Protein AF-0000000068948959 (afdb_homodimer)

Solvent-accessible surface area (backbone atoms only — not comparable to full-atom values): 15405 Å² total; per-residue (Å²): 133,84,81,78,79,79,78,80,79,78,80,78,79,77,79,71,75,78,75,71,69,23,28,88,49,64,37,53,90,70,43,44,42,36,62,70,30,65,55,72,69,36,74,41,65,41,91,43,69,44,66,37,35,57,36,49,38,72,43,16,26,20,23,50,76,45,87,55,89,43,38,22,18,45,28,43,30,41,69,60,77,87,70,70,37,69,35,64,60,70,81,49,97,40,28,41,76,28,47,58,13,39,47,49,49,75,47,71,60,72,68,41,83,43,36,42,32,43,38,37,15,31,39,72,41,24,21,18,22,53,57,45,53,26,72,73,30,43,33,33,27,84,135,83,78,76,81,78,78,80,80,79,79,79,77,77,80,70,75,77,74,70,69,23,28,90,50,63,36,53,89,72,42,44,41,38,63,71,30,66,54,71,69,38,76,40,65,42,90,46,67,44,67,37,34,56,37,49,39,70,44,17,28,20,23,49,74,46,88,54,88,42,38,20,20,44,25,44,28,41,70,60,77,87,70,70,35,69,36,63,60,70,81,51,96,41,28,42,76,28,47,58,13,40,48,50,49,73,46,70,59,72,67,42,82,43,37,42,30,42,38,37,15,31,40,73,39,24,20,19,23,51,59,45,52,24,72,74,30,42,32,33,24,84

Radius of gyration: 25.71 Å; Cα contacts (8 Å, |Δi|>4): 728; chains: 2; bounding box: 46×142×45 Å

Structure (mmCIF, N/CA/C/O backbone):
data_AF-0000000068948959-model_v1
#
loop_
_entity.id
_entity.type
_entity.pdbx_description
1 polymer 'DUF4399 domain-containing protein'
#
loop_
_atom_site.group_PDB
_atom_site.id
_atom_site.type_symbol
_atom_site.label_atom_id
_atom_site.label_alt_id
_atom_site.label_comp_id
_atom_site.label_asym_id
_atom_site.label_entity_id
_atom_site.label_seq_id
_atom_site.pdbx_PDB_ins_code
_atom_site.Cartn_x
_atom_site.Cartn_y
_atom_site.Cartn_z
_atom_site.occupancy
_atom_site.B_iso_or_equiv
_atom_site.auth_seq_id
_atom_site.auth_comp_id
_atom_site.auth_asym_id
_atom_site.auth_atom_id
_atom_site.pdbx_PDB_model_num
ATOM 1 N N . MET A 1 1 ? 8.898 -73.938 22.844 1 42.28 1 MET A N 1
ATOM 2 C CA . MET A 1 1 ? 8.18 -73.062 21.969 1 42.28 1 MET A CA 1
ATOM 3 C C . MET A 1 1 ? 8.539 -71.625 22.266 1 42.28 1 MET A C 1
ATOM 5 O O . MET A 1 1 ? 8.227 -71.062 23.344 1 42.28 1 MET A O 1
ATOM 9 N N . SER A 1 2 ? 9.766 -71.125 21.812 1 51 2 SER A N 1
ATOM 10 C CA . SER A 1 2 ? 10.359 -69.812 21.938 1 51 2 SER A CA 1
ATOM 11 C C . SER A 1 2 ? 9.469 -68.688 21.344 1 51 2 SER A C 1
ATOM 13 O O . SER A 1 2 ? 9.055 -68.812 20.188 1 51 2 SER A O 1
ATOM 15 N N . ARG A 1 3 ? 8.602 -68 22.109 1 57.94 3 ARG A N 1
ATOM 16 C CA . ARG A 1 3 ? 7.805 -66.812 21.75 1 57.94 3 ARG A CA 1
ATOM 17 C C . ARG A 1 3 ? 8.68 -65.75 21.109 1 57.94 3 ARG A C 1
ATOM 19 O O . ARG A 1 3 ? 9.617 -65.25 21.734 1 57.94 3 ARG A O 1
ATOM 26 N N . LEU A 1 4 ? 9.008 -65.812 19.844 1 50.25 4 LEU A N 1
ATOM 27 C CA . LEU A 1 4 ? 9.68 -64.75 19.125 1 50.25 4 LEU A CA 1
ATOM 28 C C . LEU A 1 4 ? 8.891 -63.406 19.234 1 50.25 4 LEU A C 1
ATOM 30 O O . LEU A 1 4 ? 7.703 -63.375 18.906 1 50.25 4 LEU A O 1
ATOM 34 N N . LEU A 1 5 ? 9.133 -62.531 20.188 1 55.44 5 LEU A N 1
ATOM 35 C CA . LEU A 1 5 ? 8.578 -61.188 20.312 1 55.44 5 LEU A CA 1
ATOM 36 C C . LEU A 1 5 ? 8.867 -60.375 19.078 1 55.44 5 LEU A C 1
ATOM 38 O O . LEU A 1 5 ? 10.031 -60.188 18.703 1 55.44 5 LEU A O 1
ATOM 42 N N . ALA A 1 6 ? 8.07 -60.344 18.016 1 56.91 6 ALA A N 1
ATOM 43 C CA . ALA A 1 6 ? 8.141 -59.469 16.844 1 56.91 6 ALA A CA 1
ATOM 44 C C . ALA A 1 6 ? 8.172 -58 17.234 1 56.91 6 ALA A C 1
ATOM 46 O O . ALA A 1 6 ? 7.277 -57.531 17.938 1 56.91 6 ALA A O 1
ATOM 47 N N . ALA A 1 7 ? 9.312 -57.344 17.328 1 53.5 7 ALA A N 1
ATOM 48 C CA . ALA A 1 7 ? 9.469 -55.906 17.547 1 53.5 7 ALA A CA 1
ATOM 49 C C . ALA A 1 7 ? 8.859 -55.094 16.391 1 53.5 7 ALA A C 1
ATOM 51 O O . ALA A 1 7 ? 9.211 -55.312 15.234 1 53.5 7 ALA A O 1
ATOM 52 N N . ALA A 1 8 ? 7.656 -54.594 16.484 1 55.25 8 ALA A N 1
ATOM 53 C CA . ALA A 1 8 ? 7.066 -53.656 15.516 1 55.25 8 ALA A CA 1
ATOM 54 C C . ALA A 1 8 ? 7.898 -52.406 15.391 1 55.25 8 ALA A C 1
ATOM 56 O O . ALA A 1 8 ? 8.102 -51.688 16.375 1 55.25 8 ALA A O 1
ATOM 57 N N . VAL A 1 9 ? 8.828 -52.25 14.438 1 54.62 9 VAL A N 1
ATOM 58 C CA . VAL A 1 9 ? 9.547 -51.031 14.156 1 54.62 9 VAL A CA 1
ATOM 59 C C . VAL A 1 9 ? 8.57 -49.969 13.641 1 54.62 9 VAL A C 1
ATOM 61 O O . VAL A 1 9 ? 7.879 -50.188 12.641 1 54.62 9 VAL A O 1
ATOM 64 N N . PHE A 1 10 ? 8.047 -49.125 14.461 1 55.53 10 PHE A N 1
ATOM 65 C CA . PHE A 1 10 ? 7.297 -47.938 14.031 1 55.53 10 PHE A CA 1
ATOM 66 C C . PHE A 1 10 ? 8.172 -47 13.203 1 55.53 10 PHE A C 1
ATOM 68 O O . PHE A 1 10 ? 9.148 -46.469 13.711 1 55.53 10 PHE A O 1
ATOM 75 N N . ALA A 1 11 ? 8.195 -47.094 11.859 1 58.09 11 ALA A N 1
ATOM 76 C CA . ALA A 1 11 ? 8.852 -46.125 11 1 58.09 11 ALA A CA 1
ATOM 77 C C . ALA A 1 11 ? 8.18 -44.75 11.094 1 58.09 11 ALA A C 1
ATOM 79 O O . ALA A 1 11 ? 6.996 -44.625 10.766 1 58.09 11 ALA A O 1
ATOM 80 N N . ALA A 1 12 ? 8.602 -43.781 11.859 1 56.19 12 ALA A N 1
ATOM 81 C CA . ALA A 1 12 ? 8.164 -42.375 11.867 1 56.19 12 ALA A CA 1
ATOM 82 C C . ALA A 1 12 ? 8.43 -41.719 10.523 1 56.19 12 ALA A C 1
ATOM 84 O O . ALA A 1 12 ? 9.586 -41.562 10.117 1 56.19 12 ALA A O 1
ATOM 85 N N . SER A 1 13 ? 7.484 -41.688 9.633 1 56.03 13 SER A N 1
ATOM 86 C CA . SER A 1 13 ? 7.605 -40.906 8.414 1 56.03 13 SER A CA 1
ATOM 87 C C . SER A 1 13 ? 7.766 -39.406 8.727 1 56.03 13 SER A C 1
ATOM 89 O O . SER A 1 13 ? 6.898 -38.812 9.367 1 56.03 13 SER A O 1
ATOM 91 N N . LEU A 1 14 ? 8.945 -38.875 8.742 1 52.19 14 LEU A N 1
ATOM 92 C CA . LEU A 1 14 ? 9.188 -37.438 8.812 1 52.19 14 LEU A CA 1
ATOM 93 C C . LEU A 1 14 ? 8.633 -36.719 7.578 1 52.19 14 LEU A C 1
ATOM 95 O O . LEU A 1 14 ? 9.148 -36.906 6.473 1 52.19 14 LEU A O 1
ATOM 99 N N . LEU A 1 15 ? 7.352 -36.375 7.547 1 49.56 15 LEU A N 1
ATOM 100 C CA . LEU A 1 15 ? 6.852 -35.469 6.512 1 49.56 15 LEU A CA 1
ATOM 101 C C . LEU A 1 15 ? 7.699 -34.219 6.441 1 49.56 15 LEU A C 1
ATOM 103 O O . LEU A 1 15 ? 7.684 -33.406 7.367 1 49.56 15 LEU A O 1
ATOM 107 N N . LEU A 1 16 ? 8.781 -34.219 5.738 1 49.78 16 LEU A N 1
ATOM 108 C CA . LEU A 1 16 ? 9.516 -32.969 5.453 1 49.78 16 LEU A CA 1
ATOM 109 C C . LEU A 1 16 ? 8.625 -31.984 4.711 1 49.78 16 LEU A C 1
ATOM 111 O O . LEU A 1 16 ? 8.188 -32.25 3.594 1 49.78 16 LEU A O 1
ATOM 115 N N . SER A 1 17 ? 7.898 -31.234 5.434 1 53 17 SER A N 1
ATOM 116 C CA . SER A 1 17 ? 7.219 -30.141 4.754 1 53 17 SER A CA 1
ATOM 117 C C . SER A 1 17 ? 8.164 -29.391 3.82 1 53 17 SER A C 1
ATOM 119 O O . SER A 1 17 ? 9.203 -28.875 4.258 1 53 17 SER A O 1
ATOM 121 N N . ALA A 1 18 ? 8.188 -29.75 2.52 1 56.22 18 ALA A N 1
ATOM 122 C CA . ALA A 1 18 ? 9.008 -29.078 1.521 1 56.22 18 ALA A CA 1
ATOM 123 C C . ALA A 1 18 ? 8.852 -27.562 1.62 1 56.22 18 ALA A C 1
ATOM 125 O O . ALA A 1 18 ? 7.754 -27.031 1.431 1 56.22 18 ALA A O 1
ATOM 126 N N . VAL A 1 19 ? 9.719 -26.859 2.41 1 63.81 19 VAL A N 1
ATOM 127 C CA . VAL A 1 19 ? 9.797 -25.406 2.412 1 63.81 19 VAL A CA 1
ATOM 128 C C . VAL A 1 19 ? 9.977 -24.891 0.985 1 63.81 19 VAL A C 1
ATOM 130 O O . VAL A 1 19 ? 10.891 -25.328 0.275 1 63.81 19 VAL A O 1
ATOM 133 N N . VAL A 1 20 ? 8.953 -24.422 0.296 1 71.94 20 VAL A N 1
ATOM 134 C CA . VAL A 1 20 ? 9.055 -23.812 -1.023 1 71.94 20 VAL A CA 1
ATOM 135 C C . VAL A 1 20 ? 10.117 -22.719 -0.999 1 71.94 20 VAL A C 1
ATOM 137 O O . VAL A 1 20 ? 10.078 -21.828 -0.149 1 71.94 20 VAL A O 1
ATOM 140 N N . GLN A 1 21 ? 11.25 -22.906 -1.781 1 85.62 21 GLN A N 1
ATOM 141 C CA . GLN A 1 21 ? 12.344 -21.938 -1.854 1 85.62 21 GLN A CA 1
ATOM 142 C C . GLN A 1 21 ? 12.133 -20.953 -2.996 1 85.62 21 GLN A C 1
ATOM 144 O O . GLN A 1 21 ? 11.781 -21.344 -4.109 1 85.62 21 GLN A O 1
ATOM 149 N N . GLY A 1 22 ? 12.203 -19.656 -2.697 1 91 22 GLY A N 1
ATOM 150 C CA . GLY A 1 22 ? 12.148 -18.609 -3.707 1 91 22 GLY A CA 1
ATOM 151 C C . GLY A 1 22 ? 13.5 -18.312 -4.312 1 91 22 GLY A C 1
ATOM 152 O O . GLY A 1 22 ? 14.391 -19.156 -4.328 1 91 22 GLY A O 1
ATOM 153 N N . GLY A 1 23 ? 13.547 -17.203 -4.984 1 93.38 23 GLY A N 1
ATOM 154 C CA . GLY A 1 23 ? 14.812 -16.719 -5.523 1 93.38 23 GLY A CA 1
ATOM 155 C C . GLY A 1 23 ? 15.836 -16.422 -4.449 1 93.38 23 GLY A C 1
ATOM 156 O O . GLY A 1 23 ? 15.773 -16.969 -3.348 1 93.38 23 GLY A O 1
ATOM 157 N N . SER A 1 24 ? 16.812 -15.664 -4.832 1 95.19 24 SER A N 1
ATOM 158 C CA . SER A 1 24 ? 17.953 -15.469 -3.947 1 95.19 24 SER A CA 1
ATOM 159 C C . SER A 1 24 ? 17.703 -14.328 -2.965 1 95.19 24 SER A C 1
ATOM 161 O O . SER A 1 24 ? 18.422 -14.188 -1.972 1 95.19 24 SER A O 1
ATOM 163 N N . THR A 1 25 ? 16.766 -13.391 -3.258 1 97.69 25 THR A N 1
ATOM 164 C CA . THR A 1 25 ? 16.531 -12.234 -2.402 1 97.69 25 THR A CA 1
ATOM 165 C C . THR A 1 25 ? 15.742 -12.625 -1.156 1 97.69 25 THR A C 1
ATOM 167 O O . THR A 1 25 ? 14.633 -13.148 -1.256 1 97.69 25 THR A O 1
ATOM 170 N N . PRO A 1 26 ? 16.25 -12.375 -0.023 1 97.94 26 PRO A N 1
ATOM 171 C CA . PRO A 1 26 ? 15.547 -12.773 1.197 1 97.94 26 PRO A CA 1
ATOM 172 C C . PRO A 1 26 ? 14.328 -11.906 1.483 1 97.94 26 PRO A C 1
ATOM 174 O O . PRO A 1 26 ? 14.336 -10.703 1.203 1 97.94 26 PRO A O 1
ATOM 177 N N . ALA A 1 27 ? 13.281 -12.477 2.049 1 98.12 27 ALA A N 1
ATOM 178 C CA . ALA A 1 27 ? 12.117 -11.805 2.629 1 98.12 27 ALA A CA 1
ATOM 179 C C . ALA A 1 27 ? 11.961 -12.156 4.105 1 98.12 27 ALA A C 1
ATOM 181 O O . ALA A 1 27 ? 12.367 -13.234 4.535 1 98.12 27 ALA A O 1
ATOM 182 N N . PRO A 1 28 ? 11.375 -11.148 4.871 1 98.25 28 PRO A N 1
ATOM 183 C CA . PRO A 1 28 ? 11.07 -11.531 6.254 1 98.25 28 PRO A CA 1
ATOM 184 C C . PRO A 1 28 ? 10.164 -12.75 6.34 1 98.25 28 PRO A C 1
ATOM 186 O O . PRO A 1 28 ? 9.18 -12.852 5.602 1 98.25 28 PRO A O 1
ATOM 189 N N . PRO A 1 29 ? 10.461 -13.68 7.23 1 97.12 29 PRO A N 1
ATOM 190 C CA . PRO A 1 29 ? 9.648 -14.906 7.309 1 97.12 29 PRO A CA 1
ATOM 191 C C . PRO A 1 29 ? 8.211 -14.633 7.738 1 97.12 29 PRO A C 1
ATOM 193 O O . PRO A 1 29 ? 7.332 -15.469 7.523 1 97.12 29 PRO A O 1
ATOM 196 N N . ASN A 1 30 ? 7.965 -13.453 8.305 1 98.25 30 ASN A N 1
ATOM 197 C CA . ASN A 1 30 ? 6.625 -13.141 8.789 1 98.25 30 ASN A CA 1
ATOM 198 C C . ASN A 1 30 ? 5.91 -12.156 7.867 1 98.25 30 ASN A C 1
ATOM 200 O O . ASN A 1 30 ? 4.887 -11.578 8.242 1 98.25 30 ASN A O 1
ATOM 204 N N . ALA A 1 31 ? 6.488 -11.914 6.754 1 98.75 31 ALA A N 1
ATOM 205 C CA . ALA A 1 31 ? 5.781 -11.102 5.77 1 98.75 31 ALA A CA 1
ATOM 206 C C . ALA A 1 31 ? 4.43 -11.719 5.414 1 98.75 31 ALA A C 1
ATOM 208 O O . ALA A 1 31 ? 4.316 -12.938 5.277 1 98.75 31 ALA A O 1
ATOM 209 N N . TYR A 1 32 ? 3.443 -10.898 5.332 1 98.75 32 TYR A N 1
ATOM 210 C CA . TYR A 1 32 ? 2.09 -11.336 5.02 1 98.75 32 TYR A CA 1
ATOM 211 C C . TYR A 1 32 ? 1.482 -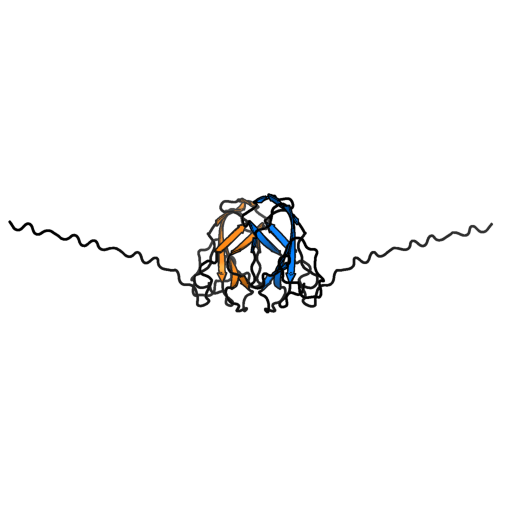10.492 3.908 1 98.75 32 TYR A C 1
ATOM 213 O O . TYR A 1 32 ? 1.291 -9.281 4.07 1 98.75 32 TYR A O 1
ATOM 221 N N . LEU A 1 33 ? 1.157 -11.109 2.754 1 98.88 33 LEU A N 1
ATOM 222 C CA . LEU A 1 33 ? 0.575 -10.484 1.568 1 98.88 33 LEU A CA 1
ATOM 223 C C . LEU A 1 33 ? -0.876 -10.914 1.387 1 98.88 33 LEU A C 1
ATOM 225 O O . LEU A 1 33 ? -1.203 -12.094 1.546 1 98.88 33 LEU A O 1
ATOM 229 N N . TYR A 1 34 ? -1.742 -9.93 1.076 1 98.81 34 TYR A N 1
ATOM 230 C CA . TYR A 1 34 ? -3.15 -10.281 0.913 1 98.81 34 TYR A CA 1
ATOM 231 C C . TYR A 1 34 ? -3.846 -9.305 -0.034 1 98.81 34 TYR A C 1
ATOM 233 O O . TYR A 1 34 ? -3.311 -8.242 -0.337 1 98.81 34 TYR A O 1
ATOM 241 N N . ILE A 1 35 ? -4.922 -9.703 -0.581 1 98.75 35 ILE A N 1
ATOM 242 C CA . ILE A 1 35 ? -5.812 -8.82 -1.326 1 98.75 35 ILE A CA 1
ATOM 243 C C . ILE A 1 35 ? -6.828 -8.188 -0.375 1 98.75 35 ILE A C 1
ATOM 245 O O . ILE A 1 35 ? -7.633 -8.891 0.243 1 98.75 35 ILE A O 1
ATOM 249 N N . GLY A 1 36 ? -6.723 -6.926 -0.267 1 97.06 36 GLY A N 1
ATOM 250 C CA . GLY A 1 36 ? -7.629 -6.223 0.624 1 97.06 36 GLY A CA 1
ATOM 251 C C . GLY A 1 36 ? -9.047 -6.129 0.083 1 97.06 36 GLY A C 1
ATOM 252 O O . GLY A 1 36 ? -10.008 -6.094 0.853 1 97.06 36 GLY A O 1
ATOM 253 N N . TRP A 1 37 ? -9.023 -5.91 -1.263 1 97.31 37 TRP A N 1
ATOM 254 C CA . TRP A 1 37 ? -10.281 -5.879 -2.014 1 97.31 37 TRP A CA 1
ATOM 255 C C . TRP A 1 37 ? -10.055 -6.297 -3.463 1 97.31 37 TRP A C 1
ATOM 257 O O . TRP A 1 37 ? -9.055 -5.91 -4.078 1 97.31 37 TRP A O 1
ATOM 267 N N . PRO A 1 38 ? -11.047 -7.031 -4.039 1 98.44 38 PRO A N 1
ATOM 268 C CA . PRO A 1 38 ? -12.289 -7.625 -3.553 1 98.44 38 PRO A CA 1
ATOM 269 C C . PRO A 1 38 ? -12.055 -8.789 -2.592 1 98.44 38 PRO A C 1
ATOM 271 O O . PRO A 1 38 ? -10.93 -9.266 -2.461 1 98.44 38 PRO A O 1
ATOM 274 N N . ASN A 1 39 ? -13.102 -9.18 -1.943 1 98.5 39 ASN A N 1
ATOM 275 C CA . ASN A 1 39 ? -13.07 -10.352 -1.07 1 98.5 39 ASN A CA 1
ATOM 276 C C . ASN A 1 39 ? -13.289 -11.641 -1.854 1 98.5 39 ASN A C 1
ATOM 278 O O . ASN A 1 39 ? -13.836 -11.617 -2.957 1 98.5 39 ASN A O 1
ATOM 282 N N . ASP A 1 40 ? -12.805 -12.812 -1.303 1 98.81 40 ASP A N 1
ATOM 283 C CA . ASP A 1 40 ? -13.062 -14.117 -1.894 1 98.81 40 ASP A CA 1
ATOM 284 C C . ASP A 1 40 ? -14.562 -14.352 -2.076 1 98.81 40 ASP A C 1
ATOM 286 O O . ASP A 1 40 ? -15.352 -14.133 -1.15 1 98.81 40 ASP A O 1
ATOM 290 N N . GLY A 1 41 ? -14.984 -14.711 -3.236 1 98.81 41 GLY A N 1
ATOM 291 C CA . GLY A 1 41 ? -16.375 -15.008 -3.539 1 98.81 41 GLY A CA 1
ATOM 292 C C . GLY A 1 41 ? -17.156 -13.789 -3.996 1 98.81 41 GLY A C 1
ATOM 293 O O . GLY A 1 41 ? -18.328 -13.898 -4.359 1 98.81 41 GLY A O 1
ATOM 294 N N . GLN A 1 42 ? -16.578 -12.625 -4.004 1 98.75 42 GLN A N 1
ATOM 295 C CA . GLN A 1 42 ? -17.297 -11.383 -4.305 1 98.75 42 GLN A CA 1
ATOM 296 C C . GLN A 1 42 ? -17.688 -11.312 -5.777 1 98.75 42 GLN A C 1
ATOM 298 O O . GLN A 1 42 ? -16.922 -11.734 -6.648 1 98.75 42 GLN A O 1
ATOM 303 N N . THR A 1 43 ? -18.812 -10.781 -6.066 1 98.81 43 THR A N 1
ATOM 304 C CA . THR A 1 43 ? -19.234 -10.477 -7.426 1 98.81 43 THR A CA 1
ATOM 305 C C . THR A 1 43 ? -18.875 -9.031 -7.793 1 98.81 43 THR A C 1
ATOM 307 O O . THR A 1 43 ? -19.188 -8.109 -7.039 1 98.81 43 THR A O 1
ATOM 310 N N . MET A 1 44 ? -18.234 -8.898 -8.836 1 98.69 44 MET A N 1
ATOM 311 C CA . MET A 1 44 ? -17.844 -7.59 -9.359 1 98.69 44 MET A CA 1
ATOM 312 C C . MET A 1 44 ? -18.641 -7.234 -10.609 1 98.69 44 MET A C 1
ATOM 314 O O . MET A 1 44 ? -19.109 -8.125 -11.32 1 98.69 44 MET A O 1
ATOM 318 N N . PRO A 1 45 ? -18.781 -5.957 -10.891 1 97.62 45 PRO A N 1
ATOM 319 C CA . PRO A 1 45 ? -19.547 -5.57 -12.07 1 97.62 45 PRO A CA 1
ATOM 320 C C . PRO A 1 45 ? -18.812 -5.844 -13.375 1 97.62 45 PRO A C 1
ATOM 322 O O . PRO A 1 45 ? -17.594 -5.668 -13.445 1 97.62 45 PRO A O 1
ATOM 325 N N . ALA A 1 46 ? -19.594 -6.207 -14.375 1 98 46 ALA A N 1
ATOM 326 C CA . ALA A 1 46 ? -19.047 -6.363 -15.719 1 98 46 ALA A CA 1
ATOM 327 C C . ALA A 1 46 ? -19.047 -5.039 -16.469 1 98 46 ALA A C 1
ATOM 329 O O . ALA A 1 46 ? -19.891 -4.172 -16.203 1 98 46 ALA A O 1
ATOM 330 N N . GLY A 1 47 ? -18.094 -4.945 -17.375 1 97.19 47 GLY A N 1
ATOM 331 C CA . GLY A 1 47 ? -18.109 -3.82 -18.297 1 97.19 47 GLY A CA 1
ATOM 332 C C . GLY A 1 47 ? -17.531 -2.553 -17.703 1 97.19 47 GLY A C 1
ATOM 333 O O . GLY A 1 47 ? -17.578 -1.488 -18.312 1 97.19 47 GLY A O 1
ATOM 334 N N . LYS A 1 48 ? -17.031 -2.646 -16.5 1 97.12 48 LYS A N 1
ATOM 335 C CA . LYS A 1 48 ? -16.375 -1.502 -15.883 1 97.12 48 LYS A CA 1
ATOM 336 C C . LYS A 1 48 ? -15.164 -1.944 -15.062 1 97.12 48 LYS A C 1
ATOM 338 O O . LYS A 1 48 ? -15.156 -3.037 -14.5 1 97.12 48 LYS A O 1
ATOM 343 N N . PRO A 1 49 ? -14.195 -1.075 -14.969 1 98.31 49 PRO A N 1
ATOM 344 C CA . PRO A 1 49 ? -13.062 -1.417 -14.102 1 98.31 49 PRO A CA 1
ATOM 345 C C . PRO A 1 49 ? -13.438 -1.422 -12.625 1 98.31 49 PRO A C 1
ATOM 347 O O . PRO A 1 49 ? -14.328 -0.676 -12.203 1 98.31 49 PRO A O 1
ATOM 350 N N . PHE A 1 50 ? -12.773 -2.281 -11.883 1 98.44 50 PHE A N 1
ATOM 351 C CA . PHE A 1 50 ? -12.906 -2.285 -10.43 1 98.44 50 PHE A CA 1
ATOM 352 C C . PHE A 1 50 ? -11.539 -2.301 -9.758 1 98.44 50 PHE A C 1
ATOM 354 O O . PHE A 1 50 ? -10.547 -2.717 -10.359 1 98.44 50 PHE A O 1
ATOM 361 N N . LYS A 1 51 ? -11.539 -1.895 -8.586 1 98 51 LYS A N 1
ATOM 362 C CA . LYS A 1 51 ? -10.305 -1.729 -7.832 1 98 51 LYS A CA 1
ATOM 363 C C . LYS A 1 51 ? -9.836 -3.059 -7.246 1 98 51 LYS A C 1
ATOM 365 O O . LYS A 1 51 ? -10.648 -3.871 -6.805 1 98 51 LYS A O 1
ATOM 370 N N . VAL A 1 52 ? -8.547 -3.24 -7.25 1 98.62 52 VAL A N 1
ATOM 371 C CA . VAL A 1 52 ? -7.875 -4.27 -6.469 1 98.62 52 VAL A CA 1
ATOM 372 C C . VAL A 1 52 ? -6.855 -3.625 -5.531 1 98.62 52 VAL A C 1
ATOM 374 O O . VAL A 1 52 ? -5.914 -2.975 -5.98 1 98.62 52 VAL A O 1
ATOM 377 N N . TRP A 1 53 ? -7.059 -3.818 -4.246 1 97.44 53 TRP A N 1
ATOM 378 C CA . TRP A 1 53 ? -6.156 -3.279 -3.234 1 97.44 53 TRP A CA 1
ATOM 379 C C . TRP A 1 53 ? -5.164 -4.34 -2.77 1 97.44 53 TRP A C 1
ATOM 381 O O . TRP A 1 53 ? -5.547 -5.484 -2.504 1 97.44 53 TRP A O 1
ATOM 391 N N . PHE A 1 54 ? -3.91 -3.926 -2.688 1 98.56 54 PHE A N 1
ATOM 392 C CA . PHE A 1 54 ? -2.826 -4.809 -2.273 1 98.56 54 PHE A CA 1
ATOM 393 C C . PHE A 1 54 ? -2.463 -4.57 -0.812 1 98.56 54 PHE A C 1
ATOM 395 O O . PHE A 1 54 ? -2.109 -3.451 -0.428 1 98.56 54 PHE A O 1
ATOM 402 N N . GLY A 1 55 ? -2.541 -5.629 0.02 1 97.81 55 GLY A N 1
ATOM 403 C CA . GLY A 1 55 ? -2.148 -5.539 1.417 1 97.81 55 GLY A CA 1
ATOM 404 C C . GLY A 1 55 ? -0.822 -6.219 1.706 1 97.81 55 GLY A C 1
ATOM 405 O O . GLY A 1 55 ? -0.54 -7.293 1.175 1 97.81 55 GLY A O 1
ATOM 406 N N . LEU A 1 56 ? -0.004 -5.59 2.482 1 98.81 56 LEU A N 1
ATOM 407 C CA . LEU A 1 56 ? 1.317 -6.109 2.816 1 98.81 56 LEU A CA 1
ATOM 408 C C . LEU A 1 56 ? 1.687 -5.773 4.258 1 98.81 56 LEU A C 1
ATOM 410 O O . LEU A 1 56 ? 1.627 -4.609 4.66 1 98.81 56 LEU A O 1
ATOM 414 N N . ARG A 1 57 ? 2.014 -6.836 5.035 1 98.44 57 ARG A N 1
ATOM 415 C CA . ARG A 1 57 ? 2.418 -6.688 6.43 1 98.44 57 ARG A CA 1
ATOM 416 C C . ARG A 1 57 ? 3.824 -7.23 6.652 1 98.44 57 ARG A C 1
ATOM 418 O O . ARG A 1 57 ? 4.195 -8.258 6.082 1 98.44 57 ARG A O 1
ATOM 425 N N . ASN A 1 58 ? 4.645 -6.492 7.473 1 98.5 58 ASN A N 1
ATOM 426 C CA . ASN A 1 58 ? 5.969 -6.91 7.922 1 98.5 58 ASN A CA 1
ATOM 427 C C . ASN A 1 58 ? 6.957 -6.969 6.762 1 98.5 58 ASN A C 1
ATOM 429 O O . ASN A 1 58 ? 7.852 -7.816 6.746 1 98.5 58 ASN A O 1
ATOM 433 N N . MET A 1 59 ? 6.852 -6.215 5.812 1 98.81 59 MET A N 1
ATOM 434 C CA . MET A 1 59 ? 7.699 -6.02 4.637 1 98.81 59 MET A CA 1
ATOM 435 C C . MET A 1 59 ? 7.363 -4.707 3.936 1 98.81 59 MET A C 1
ATOM 437 O O . MET A 1 59 ? 6.301 -4.129 4.168 1 98.81 59 MET A O 1
ATOM 441 N N . GLY A 1 60 ? 8.203 -4.188 3.172 1 98.88 60 GLY A N 1
ATOM 442 C CA . GLY A 1 60 ? 7.977 -2.918 2.502 1 98.88 60 GLY A CA 1
ATOM 443 C C . GLY A 1 60 ? 7.926 -3.039 0.991 1 98.88 60 GLY A C 1
ATOM 444 O O . GLY A 1 60 ? 8.344 -4.055 0.431 1 98.88 60 GLY A O 1
ATOM 445 N N . VAL A 1 61 ? 7.402 -2.004 0.37 1 98.94 61 VAL A N 1
ATOM 446 C CA . VAL A 1 61 ? 7.305 -1.918 -1.084 1 98.94 61 VAL A CA 1
ATOM 447 C C . VAL A 1 61 ? 8.477 -1.108 -1.632 1 98.94 61 VAL A C 1
ATOM 449 O O . VAL A 1 61 ? 8.844 -0.072 -1.07 1 98.94 61 VAL A O 1
ATOM 452 N N . ALA A 1 62 ? 9.102 -1.492 -2.654 1 98.94 62 ALA A N 1
ATOM 453 C CA . ALA A 1 62 ? 10.109 -0.769 -3.43 1 98.94 62 ALA A CA 1
ATOM 454 C C . ALA A 1 62 ? 9.93 -1.012 -4.926 1 98.94 62 ALA A C 1
ATOM 456 O O . ALA A 1 62 ? 9.562 -2.113 -5.344 1 98.94 62 ALA A O 1
ATOM 457 N N . PRO A 1 63 ? 10.211 -0.002 -5.742 1 98.88 63 PRO A N 1
ATOM 458 C CA . PRO A 1 63 ? 10.086 -0.196 -7.188 1 98.88 63 PRO A CA 1
ATOM 459 C C . PRO A 1 63 ? 11.047 -1.254 -7.727 1 98.88 63 PRO A C 1
ATOM 461 O O . PRO A 1 63 ? 12 -1.637 -7.043 1 98.88 63 PRO A O 1
ATOM 464 N N . LYS A 1 64 ? 10.727 -1.696 -8.906 1 98.81 64 LYS A N 1
ATOM 465 C CA . LYS A 1 64 ? 11.68 -2.525 -9.641 1 98.81 64 LYS A CA 1
ATOM 466 C C . LYS A 1 64 ? 13.031 -1.831 -9.758 1 98.81 64 LYS A C 1
ATOM 468 O O . LYS A 1 64 ? 13.117 -0.604 -9.672 1 98.81 64 LYS A O 1
ATOM 473 N N . ASP A 1 65 ? 14.109 -2.584 -9.789 1 98.44 65 ASP A N 1
ATOM 474 C CA . ASP A 1 65 ? 15.492 -2.135 -9.953 1 98.44 65 ASP A CA 1
ATOM 475 C C . ASP A 1 65 ? 16.016 -1.501 -8.664 1 98.44 65 ASP A C 1
ATOM 477 O O . ASP A 1 65 ? 17.156 -1.033 -8.625 1 98.44 65 ASP A O 1
ATOM 481 N N . VAL A 1 66 ? 15.219 -1.387 -7.637 1 98.5 66 VAL A N 1
ATOM 482 C CA . VAL A 1 66 ? 15.633 -0.873 -6.336 1 98.5 66 VAL A CA 1
ATOM 483 C C . VAL A 1 66 ? 15.945 -2.035 -5.398 1 98.5 66 VAL A C 1
ATOM 485 O O . VAL A 1 66 ? 15.086 -2.881 -5.137 1 98.5 66 VAL A O 1
ATOM 488 N N . LYS A 1 67 ? 17.125 -2.09 -4.949 1 97.69 67 LYS A N 1
ATOM 489 C CA . LYS A 1 67 ? 17.531 -3.027 -3.906 1 97.69 67 LYS A CA 1
ATOM 490 C C . LYS A 1 67 ? 17.453 -2.379 -2.527 1 97.69 67 LYS A C 1
ATOM 492 O O . LYS A 1 67 ? 18.188 -1.425 -2.246 1 97.69 67 LYS A O 1
ATOM 497 N N . TYR A 1 68 ? 16.578 -2.828 -1.744 1 98.38 68 TYR A N 1
ATOM 498 C CA . TYR A 1 68 ? 16.375 -2.348 -0.384 1 98.38 68 TYR A CA 1
ATOM 499 C C . TYR A 1 68 ? 15.953 -3.486 0.539 1 98.38 68 TYR A C 1
ATOM 501 O O . TYR A 1 68 ? 15.094 -4.297 0.185 1 98.38 68 TYR A O 1
ATOM 509 N N . PRO A 1 69 ? 16.609 -3.611 1.675 1 98.06 69 PRO A N 1
ATOM 510 C CA . PRO A 1 69 ? 16.312 -4.762 2.537 1 98.06 69 PRO A CA 1
ATOM 511 C C . PRO A 1 69 ? 14.828 -4.898 2.861 1 98.06 69 PRO A C 1
ATOM 513 O O . PRO A 1 69 ? 14.156 -3.898 3.111 1 98.06 69 PRO A O 1
ATOM 516 N N . ASN A 1 70 ? 14.336 -6.141 2.768 1 98.69 70 ASN A N 1
ATOM 517 C CA . ASN A 1 70 ? 12.992 -6.512 3.207 1 98.69 70 ASN A CA 1
ATOM 518 C C . ASN A 1 70 ? 11.922 -5.789 2.398 1 98.69 70 ASN A C 1
ATOM 520 O O . ASN A 1 70 ? 10.906 -5.359 2.951 1 98.69 70 ASN A O 1
ATOM 524 N N . THR A 1 71 ? 12.188 -5.602 1.151 1 98.88 71 THR A N 1
ATOM 525 C CA . THR A 1 71 ? 11.203 -4.98 0.276 1 98.88 71 THR A CA 1
ATOM 526 C C . THR A 1 71 ? 11.047 -5.77 -1.021 1 98.88 71 THR A C 1
ATOM 528 O O . THR A 1 71 ? 11.852 -6.66 -1.307 1 98.88 71 THR A O 1
ATOM 531 N N . GLY A 1 72 ? 10.07 -5.477 -1.761 1 98.81 72 GLY A N 1
ATOM 532 C CA . GLY A 1 72 ? 9.758 -5.902 -3.115 1 98.81 72 GLY A CA 1
ATOM 533 C C . GLY A 1 72 ? 8.594 -5.141 -3.729 1 98.81 72 GLY A C 1
ATOM 534 O O . GLY A 1 72 ? 8.203 -4.09 -3.223 1 98.81 72 GLY A O 1
ATOM 535 N N . HIS A 1 73 ? 8.094 -5.562 -4.84 1 98.94 73 HIS A N 1
ATOM 536 C CA . HIS A 1 73 ? 6.918 -4.957 -5.461 1 98.94 73 HIS A CA 1
ATOM 537 C C . HIS A 1 73 ? 5.898 -6.02 -5.859 1 98.94 73 HIS A C 1
ATOM 539 O O . HIS A 1 73 ? 6.23 -7.207 -5.938 1 98.94 73 HIS A O 1
ATOM 545 N N . HIS A 1 74 ? 4.719 -5.551 -6.109 1 98.94 74 HIS A N 1
ATOM 546 C CA . HIS A 1 74 ? 3.572 -6.438 -6.27 1 98.94 74 HIS A CA 1
ATOM 547 C C . HIS A 1 74 ? 3.467 -6.941 -7.707 1 98.94 74 HIS A C 1
ATOM 549 O O . HIS A 1 74 ? 3.82 -6.23 -8.648 1 98.94 74 HIS A O 1
ATOM 555 N N . HIS A 1 75 ? 2.98 -8.117 -7.875 1 98.94 75 HIS A N 1
ATOM 556 C CA . HIS A 1 75 ? 2.443 -8.711 -9.094 1 98.94 75 HIS A CA 1
ATOM 557 C C . HIS A 1 75 ? 1.054 -9.297 -8.852 1 98.94 75 HIS A C 1
ATOM 559 O O . HIS A 1 75 ? 0.813 -9.938 -7.832 1 98.94 75 HIS A O 1
ATOM 565 N N . LEU A 1 76 ? 0.188 -9.023 -9.758 1 98.94 76 LEU A N 1
ATOM 566 C CA . LEU A 1 76 ? -1.145 -9.609 -9.703 1 98.94 76 LEU A CA 1
ATOM 567 C C . LEU A 1 76 ? -1.293 -10.711 -10.75 1 98.94 76 LEU A C 1
ATOM 569 O O . LEU A 1 76 ? -1.079 -10.477 -11.945 1 98.94 76 LEU A O 1
ATOM 573 N N . LEU A 1 77 ? -1.588 -11.898 -10.281 1 98.94 77 LEU A N 1
ATOM 574 C CA . LEU A 1 77 ? -1.857 -13.055 -11.125 1 98.94 77 LEU A CA 1
ATOM 575 C C . LEU A 1 77 ? -3.355 -13.219 -11.367 1 98.94 77 LEU A C 1
ATOM 577 O O . LEU A 1 77 ? -4.137 -13.273 -10.414 1 98.94 77 LEU A O 1
ATOM 581 N N . VAL A 1 78 ? -3.756 -13.234 -12.547 1 98.94 78 VAL A N 1
ATOM 582 C CA . VAL A 1 78 ? -5.156 -13.344 -12.945 1 98.94 78 VAL A CA 1
ATOM 583 C C . VAL A 1 78 ? -5.375 -14.641 -13.711 1 98.94 78 VAL A C 1
ATOM 585 O O . VAL A 1 78 ? -4.863 -14.812 -14.82 1 98.94 78 VAL A O 1
ATOM 588 N N . ASP A 1 79 ? -6.098 -15.586 -13.133 1 98.94 79 ASP A N 1
ATOM 589 C CA . ASP A 1 79 ? -6.535 -16.812 -13.781 1 98.94 79 ASP A CA 1
ATOM 590 C C . ASP A 1 79 ? -5.336 -17.688 -14.172 1 98.94 79 ASP A C 1
ATOM 592 O O . ASP A 1 79 ? -5.32 -18.281 -15.242 1 98.94 79 ASP A O 1
ATOM 596 N N . VAL A 1 80 ? -4.305 -17.734 -13.391 1 98.88 80 VAL A N 1
ATOM 597 C CA . VAL A 1 80 ? -3.113 -18.547 -13.625 1 98.88 80 VAL A CA 1
ATOM 598 C C . VAL A 1 80 ? -2.561 -19.047 -12.297 1 98.88 80 VAL A C 1
ATOM 600 O O . VAL A 1 80 ? -2.797 -18.438 -11.25 1 98.88 80 VAL A O 1
ATOM 603 N N . ASP A 1 81 ? -1.885 -20.125 -12.32 1 98.38 81 ASP A N 1
ATOM 604 C CA . ASP A 1 81 ? -1.218 -20.672 -11.141 1 98.38 81 ASP A CA 1
ATOM 605 C C . ASP A 1 81 ? 0.055 -19.891 -10.82 1 98.38 81 ASP A C 1
ATOM 607 O O . ASP A 1 81 ? 0.536 -19.109 -11.656 1 98.38 81 ASP A O 1
ATOM 611 N N . LEU A 1 82 ? 0.562 -20.125 -9.609 1 98.56 82 LEU A N 1
ATOM 612 C CA . LEU A 1 82 ? 1.852 -19.547 -9.242 1 98.56 82 LEU A CA 1
ATOM 613 C C . LEU A 1 82 ? 2.938 -19.984 -10.219 1 98.56 82 LEU A C 1
ATOM 615 O O . LEU A 1 82 ? 2.984 -21.141 -10.625 1 98.56 82 LEU A O 1
ATOM 619 N N . PRO A 1 83 ? 3.789 -19.062 -10.641 1 98.12 83 PRO A N 1
ATOM 620 C CA . PRO A 1 83 ? 4.918 -19.391 -11.516 1 98.12 83 PRO A CA 1
ATOM 621 C C . PRO A 1 83 ? 6.078 -20.031 -10.758 1 98.12 83 PRO A C 1
ATOM 623 O O . PRO A 1 83 ? 6.031 -20.156 -9.531 1 98.12 83 PRO A O 1
ATOM 626 N N . PRO A 1 84 ? 7.098 -20.516 -11.555 1 97.38 84 PRO A N 1
ATOM 627 C CA . PRO A 1 84 ? 8.32 -20.922 -10.859 1 97.38 84 PRO A CA 1
ATOM 628 C C . PRO A 1 84 ? 8.883 -19.828 -9.961 1 97.38 84 PRO A C 1
ATOM 630 O O . PRO A 1 84 ? 8.961 -18.672 -10.367 1 97.38 84 PRO A O 1
ATOM 633 N N . MET A 1 85 ? 9.32 -20.141 -8.758 1 97.69 85 MET A N 1
ATOM 634 C CA . MET A 1 85 ? 9.641 -19.172 -7.719 1 97.69 85 MET A CA 1
ATOM 635 C C . MET A 1 85 ? 11.086 -18.703 -7.84 1 97.69 85 MET A C 1
ATOM 637 O O . MET A 1 85 ? 11.508 -17.781 -7.133 1 97.69 85 MET A O 1
ATOM 641 N N . ASP A 1 86 ? 11.867 -19.312 -8.719 1 96.31 86 ASP A N 1
ATOM 642 C CA . ASP A 1 86 ? 13.289 -18.984 -8.836 1 96.31 86 ASP A CA 1
ATOM 643 C C . ASP A 1 86 ? 13.586 -18.297 -10.164 1 96.31 86 ASP A C 1
ATOM 645 O O . ASP A 1 86 ? 14.742 -18.203 -10.578 1 96.31 86 ASP A O 1
ATOM 649 N N . LYS A 1 87 ? 12.5 -17.922 -10.828 1 98.06 87 LYS A N 1
ATOM 650 C CA . LYS A 1 87 ? 12.633 -17.25 -12.117 1 98.06 87 LYS A CA 1
ATOM 651 C C . LYS A 1 87 ? 11.859 -15.938 -12.148 1 98.06 87 LYS A C 1
ATOM 653 O O . LYS A 1 87 ? 11 -15.703 -11.289 1 98.06 87 LYS A O 1
ATOM 658 N N . GLU A 1 88 ? 12.203 -15.172 -13.133 1 98.69 88 GLU A N 1
ATOM 659 C CA . GLU A 1 88 ? 11.438 -13.953 -13.367 1 98.69 88 GLU A CA 1
ATOM 660 C C . GLU A 1 88 ? 9.969 -14.258 -13.602 1 98.69 88 GLU A C 1
ATOM 662 O O . GLU A 1 88 ? 9.633 -15.18 -14.344 1 98.69 88 GLU A O 1
ATOM 667 N N . ILE A 1 89 ? 9.07 -13.555 -12.938 1 98.81 89 ILE A N 1
ATOM 668 C CA . ILE A 1 89 ? 7.633 -13.68 -13.156 1 98.81 89 ILE A CA 1
ATOM 669 C C . ILE A 1 89 ? 7.277 -13.227 -14.57 1 98.81 89 ILE A C 1
ATOM 671 O O . ILE A 1 89 ? 7.711 -12.164 -15.008 1 98.81 89 ILE A O 1
ATOM 675 N N . PRO A 1 90 ? 6.52 -14.055 -15.273 1 98.75 90 PRO A N 1
ATOM 676 C CA . PRO A 1 90 ? 6.125 -13.625 -16.609 1 98.75 90 PRO A CA 1
ATOM 677 C C . PRO A 1 90 ? 5.43 -12.266 -16.625 1 98.75 90 PRO A C 1
ATOM 679 O O . PRO A 1 90 ? 4.914 -11.828 -15.586 1 98.75 90 PRO A O 1
ATOM 682 N N . ASN A 1 91 ? 5.438 -11.516 -17.688 1 98.56 91 ASN A N 1
ATOM 683 C CA . ASN A 1 91 ? 4.773 -10.234 -17.859 1 98.56 91 ASN A CA 1
ATOM 684 C C . ASN A 1 91 ? 3.812 -10.266 -19.047 1 98.56 91 ASN A C 1
ATOM 686 O O . ASN A 1 91 ? 4.23 -10.086 -20.203 1 98.56 91 ASN A O 1
ATOM 690 N N . ASP A 1 92 ? 2.559 -10.578 -18.797 1 98.38 92 ASP A N 1
ATOM 691 C CA . ASP A 1 92 ? 1.505 -10.719 -19.797 1 98.38 92 ASP A CA 1
ATOM 692 C C . ASP A 1 92 ? 0.134 -10.422 -19.203 1 98.38 92 ASP A C 1
ATOM 694 O O . ASP A 1 92 ? 0.039 -9.875 -18.094 1 98.38 92 ASP A O 1
ATOM 698 N N . ARG A 1 93 ? -0.903 -10.703 -19.859 1 97.56 93 ARG A N 1
ATOM 699 C CA . ARG A 1 93 ? -2.25 -10.32 -19.453 1 97.56 93 ARG A CA 1
ATOM 700 C C . ARG A 1 93 ? -2.645 -11.016 -18.156 1 97.56 93 ARG A C 1
ATOM 702 O O . ARG A 1 93 ? -3.525 -10.547 -17.422 1 97.56 93 ARG A O 1
ATOM 709 N N . ASN A 1 94 ? -2.057 -12.156 -17.812 1 98.69 94 ASN A N 1
ATOM 710 C CA . ASN A 1 94 ? -2.377 -12.914 -16.609 1 98.69 94 ASN A CA 1
ATOM 711 C C . ASN A 1 94 ? -1.413 -12.594 -15.477 1 98.69 94 ASN A C 1
ATOM 713 O O . ASN A 1 94 ? -1.605 -13.047 -14.352 1 98.69 94 ASN A O 1
ATOM 717 N N . HIS A 1 95 ? -0.287 -11.875 -15.828 1 98.88 95 HIS A N 1
ATOM 718 C CA . HIS A 1 95 ? 0.745 -11.484 -14.875 1 98.88 95 HIS A CA 1
ATOM 719 C C . HIS A 1 95 ? 1.005 -9.984 -14.938 1 98.88 95 HIS A C 1
ATOM 721 O O . HIS A 1 95 ? 1.852 -9.523 -15.711 1 98.88 95 HIS A O 1
ATOM 727 N N . LEU A 1 96 ? 0.332 -9.297 -14.117 1 98.88 96 LEU A N 1
ATOM 728 C CA . LEU A 1 96 ? 0.443 -7.84 -14.117 1 98.88 96 LEU A CA 1
ATOM 729 C C . LEU A 1 96 ? 1.517 -7.375 -13.141 1 98.88 96 LEU A C 1
ATOM 731 O O . LEU A 1 96 ? 1.454 -7.684 -11.953 1 98.88 96 LEU A O 1
ATOM 735 N N . HIS A 1 97 ? 2.469 -6.652 -13.656 1 98.94 97 HIS A N 1
ATOM 736 C CA . HIS A 1 97 ? 3.58 -6.148 -12.859 1 98.94 97 HIS A CA 1
ATOM 737 C C . HIS A 1 97 ? 3.279 -4.754 -12.312 1 98.94 97 HIS A C 1
ATOM 739 O O . HIS A 1 97 ? 2.838 -3.875 -13.055 1 98.94 97 HIS A O 1
ATOM 745 N N . PHE A 1 98 ? 3.604 -4.52 -11.125 1 98.88 98 PHE A N 1
ATOM 746 C CA . PHE A 1 98 ? 3.5 -3.199 -10.508 1 98.88 98 PHE A CA 1
ATOM 747 C C . PHE A 1 98 ? 4.852 -2.74 -9.977 1 98.88 98 PHE A C 1
ATOM 749 O O . PHE A 1 98 ? 5.008 -2.502 -8.781 1 98.88 98 PHE A O 1
ATOM 756 N N . GLY A 1 99 ? 5.734 -2.535 -10.891 1 98.81 99 GLY A N 1
ATOM 757 C CA . GLY A 1 99 ? 7.145 -2.291 -10.641 1 98.81 99 GLY A CA 1
ATOM 758 C C . GLY A 1 99 ? 7.43 -0.874 -10.18 1 98.81 99 GLY A C 1
ATOM 759 O O . GLY A 1 99 ? 8.562 -0.551 -9.812 1 98.81 99 GLY A O 1
ATOM 760 N N . ALA A 1 100 ? 6.43 -0.002 -10.156 1 98.69 100 ALA A N 1
ATOM 761 C CA . ALA A 1 100 ? 6.625 1.385 -9.742 1 98.69 100 ALA A CA 1
ATOM 762 C C . ALA A 1 100 ? 6.242 1.577 -8.273 1 98.69 100 ALA A C 1
ATOM 764 O O . ALA A 1 100 ? 6.129 2.709 -7.801 1 98.69 100 ALA A O 1
ATOM 765 N N . GLY A 1 101 ? 6.051 0.465 -7.602 1 98.88 101 GLY A N 1
ATOM 766 C CA . GLY A 1 101 ? 5.688 0.521 -6.195 1 98.88 101 GLY A CA 1
ATOM 767 C C . GLY A 1 101 ? 4.211 0.791 -5.973 1 98.88 101 GLY A C 1
ATOM 768 O O . GLY A 1 101 ? 3.824 1.357 -4.949 1 98.88 101 GLY A O 1
ATOM 769 N N . GLU A 1 102 ? 3.371 0.478 -6.934 1 98.88 102 GLU A N 1
ATOM 770 C CA . GLU A 1 102 ? 1.929 0.672 -6.812 1 98.88 102 GLU A CA 1
ATOM 771 C C . GLU A 1 102 ? 1.339 -0.236 -5.738 1 98.88 102 GLU A C 1
ATOM 773 O O . GLU A 1 102 ? 1.782 -1.373 -5.566 1 98.88 102 GLU A O 1
ATOM 778 N N . THR A 1 103 ? 0.306 0.238 -5.066 1 98.81 103 THR A N 1
ATOM 779 C CA . THR A 1 103 ? -0.296 -0.528 -3.98 1 98.81 103 THR A CA 1
ATOM 780 C C . THR A 1 103 ? -1.774 -0.788 -4.258 1 98.81 103 THR A C 1
ATOM 782 O O . THR A 1 103 ? -2.5 -1.271 -3.387 1 98.81 103 THR A O 1
ATOM 785 N N . GLU A 1 104 ? -2.271 -0.431 -5.395 1 98.62 104 GLU A N 1
ATOM 786 C CA . GLU A 1 104 ? -3.598 -0.749 -5.91 1 98.62 104 GLU A CA 1
ATOM 787 C C . GLU A 1 104 ? -3.631 -0.669 -7.434 1 98.62 104 GLU A C 1
ATOM 789 O O . GLU A 1 104 ? -2.67 -0.214 -8.055 1 98.62 104 GLU A O 1
ATOM 794 N N . THR A 1 105 ? -4.656 -1.17 -8 1 98.5 105 THR A N 1
ATOM 795 C CA . THR A 1 105 ? -4.859 -1.062 -9.445 1 98.5 105 THR A CA 1
ATOM 796 C C . THR A 1 105 ? -6.348 -1.113 -9.781 1 98.5 105 THR A C 1
ATOM 798 O O . THR A 1 105 ? -7.168 -1.506 -8.953 1 98.5 105 THR A O 1
ATOM 801 N N . MET A 1 106 ? -6.656 -0.618 -10.938 1 98.38 106 MET A N 1
ATOM 802 C CA . MET A 1 106 ? -7.949 -0.863 -11.57 1 98.38 106 MET A CA 1
ATOM 803 C C . MET A 1 106 ? -7.832 -1.917 -12.664 1 98.38 106 MET A C 1
ATOM 805 O O . MET A 1 106 ? -6.961 -1.821 -13.531 1 98.38 106 MET A O 1
ATOM 809 N N . ILE A 1 107 ? -8.758 -2.904 -12.57 1 98.5 107 ILE A N 1
ATOM 810 C CA . ILE A 1 107 ? -8.742 -3.871 -13.664 1 98.5 107 ILE A CA 1
ATOM 811 C C . ILE A 1 107 ? -10.164 -4.09 -14.18 1 98.5 107 ILE A C 1
ATOM 813 O O . ILE A 1 107 ? -11.133 -3.797 -13.477 1 98.5 107 ILE A O 1
ATOM 817 N N . GLU A 1 108 ? -10.234 -4.461 -15.414 1 98.5 108 GLU A N 1
ATOM 818 C CA . GLU A 1 108 ? -11.477 -4.906 -16.047 1 98.5 108 GLU A CA 1
ATOM 819 C C . GLU A 1 108 ? -11.352 -6.336 -16.562 1 98.5 108 GLU A C 1
ATOM 821 O O . GLU A 1 108 ? -10.398 -6.664 -17.266 1 98.5 108 GLU A O 1
ATOM 826 N N . LEU A 1 109 ? -12.258 -7.145 -16.156 1 98.69 109 LEU A N 1
ATOM 827 C CA . LEU A 1 109 ? -12.258 -8.547 -16.547 1 98.69 109 LEU A CA 1
ATOM 828 C C . LEU A 1 109 ? -13.57 -8.914 -17.25 1 98.69 109 LEU A C 1
ATOM 830 O O . LEU A 1 109 ? -14.609 -8.328 -16.969 1 98.69 109 LEU A O 1
ATOM 834 N N . PRO A 1 110 ? -13.555 -9.828 -18.156 1 98.44 110 PRO A N 1
ATOM 835 C CA . PRO A 1 110 ? -14.805 -10.258 -18.781 1 98.44 110 PRO A CA 1
ATOM 836 C C . PRO A 1 110 ? -15.727 -10.992 -17.797 1 98.44 110 PRO A C 1
ATOM 838 O O . PRO A 1 110 ? -15.266 -11.492 -16.766 1 98.44 110 PRO A O 1
ATOM 841 N N . PRO A 1 111 ? -17.016 -11.062 -18.141 1 98.81 111 PRO A N 1
ATOM 842 C CA . PRO A 1 111 ? -17.922 -11.82 -17.281 1 98.81 111 PRO A CA 1
ATOM 843 C C . PRO A 1 111 ? -17.469 -13.258 -17.062 1 98.81 111 PRO A C 1
ATOM 845 O O . PRO A 1 111 ? -16.938 -13.891 -17.984 1 98.81 111 PRO A O 1
ATOM 848 N N . GLY A 1 112 ? -17.688 -13.734 -15.883 1 98.81 112 GLY A N 1
ATOM 849 C CA . GLY A 1 112 ? -17.344 -15.109 -15.578 1 98.81 112 GLY A CA 1
ATOM 850 C C . GLY A 1 112 ? -16.578 -15.258 -14.266 1 98.81 112 GLY A C 1
ATOM 851 O O . GLY A 1 112 ? -16.547 -14.328 -13.461 1 98.81 112 GLY A O 1
ATOM 852 N N . LYS A 1 113 ? -16.125 -16.484 -14.039 1 98.88 113 LYS A N 1
ATOM 853 C CA . LYS A 1 113 ? -15.336 -16.828 -12.859 1 98.88 113 LYS A CA 1
ATOM 854 C C . LYS A 1 113 ? -13.859 -16.5 -13.078 1 98.88 113 LYS A C 1
ATOM 856 O O . LYS A 1 113 ? -13.297 -16.812 -14.125 1 98.88 113 LYS A O 1
ATOM 861 N N . HIS A 1 114 ? -13.273 -15.828 -12.148 1 98.94 114 HIS A N 1
ATOM 862 C CA . HIS A 1 114 ? -11.859 -15.469 -12.227 1 98.94 114 HIS A CA 1
ATOM 863 C C . HIS A 1 114 ? -11.148 -15.742 -10.898 1 98.94 114 HIS A C 1
ATOM 865 O O . HIS A 1 114 ? -11.766 -15.688 -9.836 1 98.94 114 HIS A O 1
ATOM 871 N N . THR A 1 115 ? -9.906 -15.992 -10.953 1 98.94 115 THR A N 1
ATOM 872 C CA . THR A 1 115 ? -9.078 -16.062 -9.758 1 98.94 115 THR A CA 1
ATOM 873 C C . THR A 1 115 ? -8.062 -14.922 -9.742 1 98.94 115 THR A C 1
ATOM 875 O O . THR A 1 115 ? -7.578 -14.492 -10.789 1 98.94 115 THR A O 1
ATOM 878 N N . LEU A 1 116 ? -7.766 -14.43 -8.586 1 98.94 116 LEU A N 1
ATOM 879 C CA . LEU A 1 116 ? -6.742 -13.414 -8.344 1 98.94 116 LEU A CA 1
ATOM 880 C C . LEU A 1 116 ? -5.77 -13.875 -7.266 1 98.94 116 LEU A C 1
ATOM 882 O O . LEU A 1 116 ? -6.184 -14.461 -6.262 1 98.94 116 LEU A O 1
ATOM 886 N N . GLN A 1 117 ? -4.535 -13.586 -7.422 1 98.94 117 GLN A N 1
ATOM 887 C CA . GLN A 1 117 ? -3.51 -13.828 -6.41 1 98.94 117 GLN A CA 1
ATOM 888 C C . GLN A 1 117 ? -2.35 -12.852 -6.551 1 98.94 117 GLN A C 1
ATOM 890 O O . GLN A 1 117 ? -1.917 -12.547 -7.668 1 98.94 117 GLN A O 1
ATOM 895 N N . LEU A 1 118 ? -1.828 -12.383 -5.469 1 98.94 118 LEU A N 1
ATOM 896 C CA . LEU A 1 118 ? -0.664 -11.508 -5.469 1 98.94 118 LEU A CA 1
ATOM 897 C C . LEU A 1 118 ? 0.616 -12.297 -5.219 1 98.94 118 LEU A C 1
ATOM 899 O O . LEU A 1 118 ? 0.603 -13.297 -4.496 1 98.94 118 LEU A O 1
ATOM 903 N N . LEU A 1 119 ? 1.658 -11.836 -5.723 1 98.94 119 LEU A N 1
ATOM 904 C CA . LEU A 1 119 ? 3.002 -12.375 -5.543 1 98.94 119 LEU A CA 1
ATOM 905 C C . LEU A 1 119 ? 4.035 -11.258 -5.477 1 98.94 119 LEU A C 1
ATOM 907 O O . LEU A 1 119 ? 4.055 -10.375 -6.34 1 98.94 119 LEU A O 1
ATOM 911 N N . MET A 1 120 ? 4.84 -11.281 -4.414 1 98.88 120 MET A N 1
ATOM 912 C CA . MET A 1 120 ? 5.914 -10.289 -4.316 1 98.88 120 MET A CA 1
ATOM 913 C C . MET A 1 120 ? 7.117 -10.711 -5.152 1 98.88 120 MET A C 1
ATOM 915 O O . MET A 1 120 ? 7.473 -11.891 -5.184 1 98.88 120 MET A O 1
ATOM 919 N N . GLY A 1 121 ? 7.691 -9.812 -5.824 1 98.81 121 GLY A N 1
ATOM 920 C CA . GLY A 1 121 ? 8.969 -9.984 -6.508 1 98.81 121 GLY A CA 1
ATOM 921 C C . GLY A 1 121 ? 10.016 -8.984 -6.059 1 98.81 121 GLY A C 1
ATOM 922 O O . GLY A 1 121 ? 9.688 -7.914 -5.547 1 98.81 121 GLY A O 1
ATOM 923 N N . ASP A 1 122 ? 11.25 -9.359 -6.297 1 98.75 122 ASP A N 1
ATOM 924 C CA . ASP A 1 122 ? 12.375 -8.5 -5.941 1 98.75 122 ASP A CA 1
ATOM 925 C C . ASP A 1 122 ? 12.688 -7.512 -7.066 1 98.75 122 ASP A C 1
ATOM 927 O O . ASP A 1 122 ? 11.836 -7.25 -7.922 1 98.75 122 ASP A O 1
ATOM 931 N N . ASP A 1 123 ? 13.844 -6.805 -7.02 1 98.75 123 ASP A N 1
ATOM 932 C CA . ASP A 1 123 ? 14.227 -5.742 -7.945 1 98.75 123 ASP A CA 1
ATOM 933 C C . ASP A 1 123 ? 14.273 -6.254 -9.383 1 98.75 123 ASP A C 1
ATOM 935 O O . ASP A 1 123 ? 14.242 -5.469 -10.328 1 98.75 123 ASP A O 1
ATOM 939 N N . LYS A 1 124 ? 14.297 -7.57 -9.578 1 98.56 124 LYS A N 1
ATOM 940 C CA . LYS A 1 124 ? 14.383 -8.188 -10.898 1 98.56 124 LYS A CA 1
ATOM 941 C C . LYS A 1 124 ? 13.117 -8.984 -11.219 1 98.56 124 LYS A C 1
ATOM 943 O O . LYS A 1 124 ? 13.125 -9.844 -12.102 1 98.56 124 LYS A O 1
ATOM 948 N N . HIS A 1 125 ? 12.078 -8.781 -10.445 1 98.88 125 HIS A N 1
ATOM 949 C CA . HIS A 1 125 ? 10.805 -9.453 -10.648 1 98.88 125 HIS A CA 1
ATOM 950 C C . HIS A 1 125 ? 10.914 -10.945 -10.336 1 98.88 125 HIS A C 1
ATOM 952 O O . HIS A 1 125 ? 10.195 -11.758 -10.922 1 98.88 125 HIS A O 1
ATOM 958 N N . ILE A 1 126 ? 11.859 -11.367 -9.531 1 98.81 126 ILE A N 1
ATOM 959 C CA . ILE A 1 126 ? 11.992 -12.742 -9.062 1 98.81 126 ILE A CA 1
ATOM 960 C C . ILE A 1 126 ? 11.383 -12.883 -7.672 1 98.81 126 ILE A C 1
ATOM 962 O O . ILE A 1 126 ? 11.656 -12.062 -6.785 1 98.81 126 ILE A O 1
ATOM 966 N N . PRO A 1 127 ? 10.523 -13.906 -7.457 1 98.81 127 PRO A N 1
ATOM 967 C CA . PRO A 1 127 ? 9.953 -14.078 -6.121 1 98.81 127 PRO A CA 1
ATOM 968 C C . PRO A 1 127 ? 11.008 -14.148 -5.023 1 98.81 127 PRO A C 1
ATOM 970 O O . PRO A 1 127 ? 12.07 -14.742 -5.223 1 98.81 127 PRO A O 1
ATOM 973 N N . THR A 1 128 ? 10.727 -13.617 -3.916 1 98.5 128 THR A N 1
ATOM 974 C CA . THR A 1 128 ? 11.633 -13.578 -2.775 1 98.5 128 THR A CA 1
ATOM 975 C C . THR A 1 128 ? 11.742 -14.961 -2.125 1 98.5 128 THR A C 1
ATOM 977 O O . THR A 1 128 ? 11.062 -15.898 -2.543 1 98.5 128 THR A O 1
ATOM 980 N N . ASN A 1 129 ? 12.633 -14.984 -1.04 1 97.69 129 ASN A N 1
ATOM 981 C CA . ASN A 1 129 ? 12.836 -16.203 -0.263 1 97.69 129 ASN A CA 1
ATOM 982 C C . ASN A 1 129 ? 12.711 -15.938 1.235 1 97.69 129 ASN A C 1
ATOM 984 O O . ASN A 1 129 ? 13.547 -15.25 1.819 1 97.69 129 ASN A O 1
ATOM 988 N N . PRO A 1 130 ? 11.812 -16.688 1.912 1 98 130 PRO A N 1
ATOM 989 C CA . PRO A 1 130 ? 10.75 -17.484 1.296 1 98 130 PRO A CA 1
ATOM 990 C C . PRO A 1 130 ? 9.867 -16.656 0.355 1 98 130 PRO A C 1
ATOM 992 O O . PRO A 1 130 ? 9.867 -15.43 0.421 1 98 130 PRO A O 1
ATOM 995 N N . PRO A 1 131 ? 9.141 -17.344 -0.577 1 98.5 131 PRO A N 1
ATOM 996 C CA . PRO A 1 131 ? 8.172 -16.609 -1.396 1 98.5 131 PRO A CA 1
ATOM 997 C C . PRO A 1 131 ? 7.062 -15.977 -0.568 1 98.5 131 PRO A C 1
ATOM 999 O O . PRO A 1 131 ? 6.605 -16.562 0.415 1 98.5 131 PRO A O 1
ATOM 1002 N N . VAL A 1 132 ? 6.664 -14.82 -0.958 1 98.81 132 VAL A N 1
ATOM 1003 C CA . VAL A 1 132 ? 5.57 -14.094 -0.32 1 98.81 132 VAL A CA 1
ATOM 1004 C C . VAL A 1 132 ? 4.41 -13.938 -1.3 1 98.81 132 VAL A C 1
ATOM 1006 O O . VAL A 1 132 ? 4.496 -13.164 -2.256 1 98.81 132 VAL A O 1
ATOM 1009 N N . TYR A 1 133 ? 3.332 -14.648 -1.094 1 98.88 133 TYR A N 1
ATOM 1010 C CA . TYR A 1 133 ? 2.16 -14.594 -1.961 1 98.88 133 TYR A CA 1
ATOM 1011 C C . TYR A 1 133 ? 0.875 -14.656 -1.145 1 98.88 133 TYR A C 1
ATOM 1013 O O . TYR A 1 133 ? 0.878 -15.117 -0.002 1 98.88 133 TYR A O 1
ATOM 1021 N N . SER A 1 134 ? -0.168 -14.148 -1.688 1 98.88 134 SER A N 1
ATOM 1022 C CA . SER A 1 134 ? -1.453 -14.109 -0.998 1 98.88 134 SER A CA 1
ATOM 1023 C C . SER A 1 134 ? -2.23 -15.406 -1.197 1 98.88 134 SER A C 1
ATOM 1025 O O . SER A 1 134 ? -1.875 -16.219 -2.047 1 98.88 134 SER A O 1
ATOM 1027 N N . LYS A 1 135 ? -3.246 -15.531 -0.416 1 98.69 135 LYS A N 1
ATOM 1028 C CA . LYS A 1 135 ? -4.266 -16.516 -0.762 1 98.69 135 LYS A CA 1
ATOM 1029 C C . LYS A 1 135 ? -4.855 -16.234 -2.143 1 98.69 135 LYS A C 1
ATOM 1031 O O . LYS A 1 135 ? -5.07 -15.078 -2.508 1 98.69 135 LYS A O 1
ATOM 1036 N N . ARG A 1 136 ? -5.086 -17.297 -2.895 1 98.88 136 ARG A N 1
ATOM 1037 C CA . ARG A 1 136 ? -5.848 -17.156 -4.133 1 98.88 136 ARG A CA 1
ATOM 1038 C C . ARG A 1 136 ? -7.328 -16.953 -3.844 1 98.88 136 ARG A C 1
ATOM 1040 O O . ARG A 1 136 ? -7.934 -17.719 -3.084 1 98.88 136 ARG A O 1
ATOM 1047 N N . ILE A 1 137 ? -7.914 -15.969 -4.422 1 98.94 137 ILE A N 1
ATOM 1048 C CA . ILE A 1 137 ? -9.344 -15.758 -4.223 1 98.94 137 ILE A CA 1
ATOM 1049 C C . ILE A 1 137 ? -10.086 -15.984 -5.539 1 98.94 137 ILE A C 1
ATOM 1051 O O . ILE A 1 137 ? -9.492 -15.914 -6.617 1 98.94 137 ILE A O 1
ATOM 1055 N N . THR A 1 138 ? -11.266 -16.344 -5.434 1 98.94 138 THR A N 1
ATOM 1056 C CA . THR A 1 138 ? -12.18 -16.453 -6.562 1 98.94 138 THR A CA 1
ATOM 1057 C C . THR A 1 138 ? -13.188 -15.305 -6.555 1 98.94 138 THR A C 1
ATOM 1059 O O . THR A 1 138 ? -13.773 -15 -5.512 1 98.94 138 THR A O 1
ATOM 1062 N N . ILE A 1 139 ? -13.297 -14.656 -7.664 1 98.94 139 ILE A N 1
ATOM 1063 C CA . ILE A 1 139 ? -14.328 -13.633 -7.809 1 98.94 139 ILE A CA 1
ATOM 1064 C C . ILE A 1 139 ? -15.195 -13.945 -9.031 1 98.94 139 ILE A C 1
ATOM 1066 O O . ILE A 1 139 ? -14.812 -14.758 -9.875 1 98.94 139 ILE A O 1
ATOM 1070 N N . TYR A 1 140 ? -16.297 -13.336 -9.023 1 98.94 140 TYR A N 1
ATOM 1071 C CA . TYR A 1 140 ? -17.219 -13.445 -10.156 1 98.94 140 TYR A CA 1
ATOM 1072 C C . TYR A 1 140 ? -17.469 -12.086 -10.781 1 98.94 140 TYR A C 1
ATOM 1074 O O . TYR A 1 140 ? -17.688 -11.094 -10.07 1 98.94 140 TYR A O 1
ATOM 1082 N N . VAL A 1 141 ? -17.375 -12.055 -12.047 1 98.81 141 VAL A N 1
ATOM 1083 C CA . VAL A 1 141 ? -17.703 -10.828 -12.781 1 98.81 141 VAL A CA 1
ATOM 1084 C C . VAL A 1 141 ? -19 -11.016 -13.555 1 98.81 141 VAL A C 1
ATOM 1086 O O . VAL A 1 141 ? -19.125 -11.93 -14.367 1 98.81 141 VAL A O 1
ATOM 1089 N N . LYS A 1 142 ? -20.031 -10.07 -13.242 1 98 142 LYS A N 1
ATOM 1090 C CA . LYS A 1 142 ? -21.359 -10.18 -13.828 1 98 142 LYS A CA 1
ATOM 1091 C C . LYS A 1 142 ? -21.906 -8.812 -14.227 1 98 142 LYS A C 1
ATOM 1093 O O . LYS A 1 142 ? -21.578 -7.801 -13.602 1 98 142 LYS A O 1
ATOM 1098 N N . MET B 1 1 ? -27.734 70.188 -17 1 41.97 1 MET B N 1
ATOM 1099 C CA . MET B 1 1 ? -27.531 69.125 -15.992 1 41.97 1 MET B CA 1
ATOM 1100 C C . MET B 1 1 ? -26.969 67.875 -16.625 1 41.97 1 MET B C 1
ATOM 1102 O O . MET B 1 1 ? -27.609 67.25 -17.453 1 41.97 1 MET B O 1
ATOM 1106 N N . SER B 1 2 ? -25.609 67.812 -16.922 1 49.53 2 SER B N 1
ATOM 1107 C CA . SER B 1 2 ? -24.781 66.75 -17.484 1 49.53 2 SER B CA 1
ATOM 1108 C C . SER B 1 2 ? -24.844 65.5 -16.641 1 49.53 2 SER B C 1
ATOM 1110 O O . SER B 1 2 ? -24.547 65.562 -15.438 1 49.53 2 SER B O 1
ATOM 1112 N N . ARG B 1 3 ? -25.766 64.562 -16.844 1 58.97 3 ARG B N 1
ATOM 1113 C CA . ARG B 1 3 ? -25.828 63.25 -16.219 1 58.97 3 ARG B CA 1
ATOM 1114 C C . ARG B 1 3 ? -24.5 62.531 -16.375 1 58.97 3 ARG B C 1
ATOM 1116 O O . ARG B 1 3 ? -24.094 62.219 -17.5 1 58.97 3 ARG B O 1
ATOM 1123 N N . LEU B 1 4 ? -23.453 62.844 -15.68 1 51.75 4 LEU B N 1
ATOM 1124 C CA . LEU B 1 4 ? -22.234 62.062 -15.727 1 51.75 4 LEU B CA 1
ATOM 1125 C C . LEU B 1 4 ? -22.531 60.594 -15.367 1 51.75 4 LEU B C 1
ATOM 1127 O O . LEU B 1 4 ? -23.188 60.312 -14.359 1 51.75 4 LEU B O 1
ATOM 1131 N N . LEU B 1 5 ? -22.641 59.719 -16.312 1 55.16 5 LEU B N 1
ATOM 1132 C CA . LEU B 1 5 ? -22.75 58.25 -16.203 1 55.16 5 LEU B CA 1
ATOM 1133 C C . LEU B 1 5 ? -21.562 57.688 -15.43 1 55.16 5 LEU B C 1
ATOM 1135 O O . LEU B 1 5 ? -20.406 57.875 -15.812 1 55.16 5 LEU B O 1
ATOM 1139 N N . ALA B 1 6 ? -21.578 57.469 -14.125 1 57.16 6 ALA B N 1
ATOM 1140 C CA . ALA B 1 6 ? -20.625 56.781 -13.273 1 57.16 6 ALA B CA 1
ATOM 1141 C C . ALA B 1 6 ? -20.344 55.375 -13.773 1 57.16 6 ALA B C 1
ATOM 1143 O O . ALA B 1 6 ? -21.266 54.562 -13.938 1 57.16 6 ALA B O 1
ATOM 1144 N N . ALA B 1 7 ? -19.312 55.094 -14.555 1 52.44 7 ALA B N 1
ATOM 1145 C CA . ALA B 1 7 ? -18.859 53.781 -14.969 1 52.44 7 ALA B CA 1
ATOM 1146 C C . ALA B 1 7 ? -18.469 52.938 -13.758 1 52.44 7 ALA B C 1
ATOM 1148 O O . ALA B 1 7 ? -17.641 53.344 -12.945 1 52.44 7 ALA B O 1
ATOM 1149 N N . ALA B 1 8 ? -19.281 52.062 -13.242 1 54.56 8 ALA B N 1
ATOM 1150 C CA . ALA B 1 8 ? -18.922 51.094 -12.203 1 54.56 8 ALA B CA 1
ATOM 1151 C C . ALA B 1 8 ? -17.812 50.188 -12.664 1 54.56 8 ALA B C 1
ATOM 1153 O O . ALA B 1 8 ? -17.938 49.469 -13.672 1 54.56 8 ALA B O 1
ATOM 1154 N N . VAL B 1 9 ? -16.531 50.406 -12.383 1 54.06 9 VAL B N 1
ATOM 1155 C CA . VAL B 1 9 ? -15.438 49.469 -12.648 1 54.06 9 VAL B CA 1
ATOM 1156 C C . VAL B 1 9 ? -15.609 48.219 -11.805 1 54.06 9 VAL B C 1
ATOM 1158 O O . VAL B 1 9 ? -15.703 48.281 -10.578 1 54.06 9 VAL B O 1
ATOM 1161 N N . PHE B 1 10 ? -16.172 47.188 -12.32 1 55.78 10 PHE B N 1
ATOM 1162 C CA . PHE B 1 10 ? -16.188 45.875 -11.672 1 55.78 10 PHE B CA 1
ATOM 1163 C C . PHE B 1 10 ? -14.766 45.344 -11.508 1 55.78 10 PHE B C 1
ATOM 1165 O O . PHE B 1 10 ? -14.086 45.094 -12.5 1 55.78 10 PHE B O 1
ATOM 1172 N N . ALA B 1 11 ? -14.086 45.531 -10.367 1 58.66 11 ALA B N 1
ATOM 1173 C CA . ALA B 1 11 ? -12.812 44.875 -10.07 1 58.66 11 ALA B CA 1
ATOM 1174 C C . ALA B 1 11 ? -12.977 43.375 -9.922 1 58.66 11 ALA B C 1
ATOM 1176 O O . ALA B 1 11 ? -13.695 42.906 -9.031 1 58.66 11 ALA B O 1
ATOM 1177 N N . ALA B 1 12 ? -12.75 42.531 -10.883 1 56.09 12 ALA B N 1
ATOM 1178 C CA . ALA B 1 12 ? -12.672 41.062 -10.789 1 56.09 12 ALA B CA 1
ATOM 1179 C C . ALA B 1 12 ? -11.547 40.656 -9.852 1 56.09 12 ALA B C 1
ATOM 1181 O O . ALA B 1 12 ? -10.375 40.875 -10.133 1 56.09 12 ALA B O 1
ATOM 1182 N N . SER B 1 13 ? -11.836 40.406 -8.617 1 55.81 13 SER B N 1
ATOM 1183 C CA . SER B 1 13 ? -10.852 39.812 -7.715 1 55.81 13 SER B CA 1
ATOM 1184 C C . SER B 1 13 ? -10.43 38.406 -8.195 1 55.81 13 SER B C 1
ATOM 1186 O O . SER B 1 13 ? -11.266 37.531 -8.352 1 55.81 13 SER B O 1
ATOM 1188 N N . LEU B 1 14 ? -9.328 38.25 -8.859 1 52.16 14 LEU B N 1
ATOM 1189 C CA . LEU B 1 14 ? -8.719 36.969 -9.164 1 52.16 14 LEU B CA 1
ATOM 1190 C C . LEU B 1 14 ? -8.336 36.25 -7.887 1 52.16 14 LEU B C 1
ATOM 1192 O O . LEU B 1 14 ? -7.418 36.656 -7.18 1 52.16 14 LEU B O 1
ATOM 1196 N N . LEU B 1 15 ? -9.242 35.5 -7.262 1 49.62 15 LEU B N 1
ATOM 1197 C CA . LEU B 1 15 ? -8.844 34.594 -6.203 1 49.62 15 LEU B CA 1
ATOM 1198 C C . LEU B 1 15 ? -7.723 33.656 -6.672 1 49.62 15 LEU B C 1
ATOM 1200 O O . LEU B 1 15 ? -7.934 32.812 -7.539 1 49.62 15 LEU B O 1
ATOM 1204 N N . LEU B 1 16 ? -6.508 34.062 -6.609 1 49.66 16 LEU B N 1
ATOM 1205 C CA . LEU B 1 16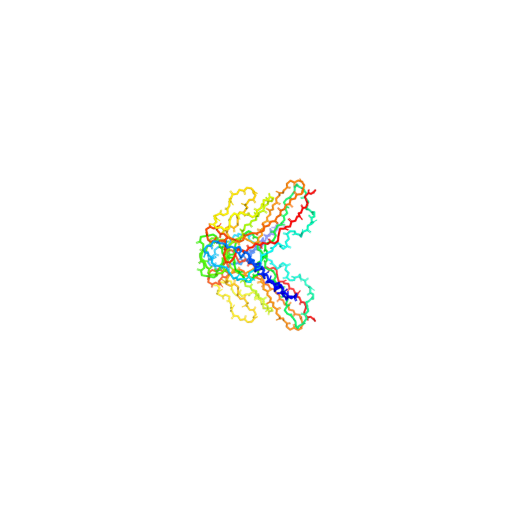 ? -5.387 33.156 -6.824 1 49.66 16 LEU B CA 1
ATOM 1206 C C . LEU B 1 16 ? -5.422 32 -5.828 1 49.66 16 LEU B C 1
ATOM 1208 O O . LEU B 1 16 ? -5.297 32.219 -4.621 1 49.66 16 LEU B O 1
ATOM 1212 N N . SER B 1 17 ? -6.156 31 -6.145 1 52.91 17 SER B N 1
ATOM 1213 C CA . SER B 1 17 ? -6.027 29.812 -5.305 1 52.91 17 SER B CA 1
ATOM 1214 C C . SER B 1 17 ? -4.562 29.484 -5.035 1 52.91 17 SER B C 1
ATOM 1216 O O . SER B 1 17 ? -3.781 29.281 -5.969 1 52.91 17 SER B O 1
ATOM 1218 N N . ALA B 1 18 ? -4.012 29.953 -3.916 1 55.91 18 ALA B N 1
ATOM 1219 C CA . ALA B 1 18 ? -2.635 29.656 -3.521 1 55.91 18 ALA B CA 1
ATOM 1220 C C . ALA B 1 18 ? -2.338 28.156 -3.652 1 55.91 18 ALA B C 1
ATOM 1222 O O . ALA B 1 18 ? -2.953 27.344 -2.973 1 55.91 18 ALA B O 1
ATOM 1223 N N . VAL B 1 19 ? -1.819 27.719 -4.832 1 63.44 19 VAL B N 1
ATOM 1224 C CA . VAL B 1 19 ? -1.307 26.375 -4.996 1 63.44 19 VAL B CA 1
ATOM 1225 C C . VAL B 1 19 ? -0.283 26.062 -3.904 1 63.44 19 VAL B C 1
ATOM 1227 O O . VAL B 1 19 ? 0.681 26.812 -3.725 1 63.44 19 VAL B O 1
ATOM 1230 N N . VAL B 1 20 ? -0.619 25.359 -2.842 1 71.69 20 VAL B N 1
ATOM 1231 C CA . VAL B 1 20 ? 0.332 24.938 -1.823 1 71.69 20 VAL B CA 1
ATOM 1232 C C . VAL B 1 20 ? 1.517 24.234 -2.484 1 71.69 20 VAL B C 1
ATOM 1234 O O . VAL B 1 20 ? 1.334 23.297 -3.271 1 71.69 20 VAL B O 1
ATOM 1237 N N . GLN B 1 21 ? 2.756 24.828 -2.369 1 85.56 21 GLN B N 1
ATOM 1238 C CA . GLN B 1 21 ? 3.973 24.281 -2.953 1 85.56 21 GLN B CA 1
ATOM 1239 C C . GLN B 1 21 ? 4.695 23.375 -1.957 1 85.56 21 GLN B C 1
ATOM 1241 O O . GLN B 1 21 ? 4.855 23.734 -0.789 1 85.56 21 GLN B O 1
ATOM 1246 N N . GLY B 1 22 ? 5.012 22.141 -2.367 1 91.12 22 GLY B N 1
ATOM 1247 C CA . GLY B 1 22 ? 5.82 21.234 -1.57 1 91.12 22 GLY B CA 1
ATOM 1248 C C . GLY B 1 22 ? 7.309 21.422 -1.779 1 91.12 22 GLY B C 1
ATOM 1249 O O . GLY B 1 22 ? 7.762 22.516 -2.145 1 91.12 22 GLY B O 1
ATOM 1250 N N . GLY B 1 23 ? 8.031 20.438 -1.337 1 93.5 23 GLY B N 1
ATOM 1251 C CA . GLY B 1 23 ? 9.469 20.438 -1.576 1 93.5 23 GLY B CA 1
ATOM 1252 C C . GLY B 1 23 ? 9.828 20.391 -3.049 1 93.5 23 GLY B C 1
ATOM 1253 O O . GLY B 1 23 ? 9.031 20.781 -3.9 1 93.5 23 GLY B O 1
ATOM 1254 N N . SER B 1 24 ? 11.031 20 -3.299 1 95.19 24 SER B N 1
ATOM 1255 C CA . SER B 1 24 ? 11.547 20.094 -4.66 1 95.19 24 SER B CA 1
ATOM 1256 C C . SER B 1 24 ? 11.203 18.859 -5.473 1 95.19 24 SER B C 1
ATOM 1258 O O . SER B 1 24 ? 11.305 18.859 -6.703 1 95.19 24 SER B O 1
ATOM 1260 N N . THR B 1 25 ? 10.898 17.703 -4.82 1 97.69 25 THR B N 1
ATOM 1261 C CA . THR B 1 25 ? 10.633 16.453 -5.535 1 97.69 25 THR B CA 1
ATOM 1262 C C . THR B 1 25 ? 9.242 16.469 -6.156 1 97.69 25 THR B C 1
ATOM 1264 O O . THR B 1 25 ? 8.242 16.625 -5.453 1 97.69 25 THR B O 1
ATOM 1267 N N . PRO B 1 26 ? 9.148 16.281 -7.402 1 97.94 26 PRO B N 1
ATOM 1268 C CA . PRO B 1 26 ? 7.832 16.328 -8.039 1 97.94 26 PRO B CA 1
ATOM 1269 C C . PRO B 1 26 ? 6.977 15.102 -7.734 1 97.94 26 PRO B C 1
ATOM 1271 O O . PRO B 1 26 ? 7.504 14 -7.613 1 97.94 26 PRO B O 1
ATOM 1274 N N . ALA B 1 27 ? 5.668 15.273 -7.629 1 98.12 27 ALA B N 1
ATOM 1275 C CA . ALA B 1 27 ? 4.656 14.227 -7.59 1 98.12 27 ALA B CA 1
ATOM 1276 C C . ALA B 1 27 ? 3.654 14.383 -8.727 1 98.12 27 ALA B C 1
ATOM 1278 O O . ALA B 1 27 ? 3.426 15.5 -9.211 1 98.12 27 ALA B O 1
ATOM 1279 N N . PRO B 1 28 ? 3.111 13.172 -9.172 1 98.25 28 PRO B N 1
ATOM 1280 C CA . PRO B 1 28 ? 2.035 13.32 -10.156 1 98.25 28 PRO B CA 1
ATOM 1281 C C . PRO B 1 28 ? 0.883 14.188 -9.648 1 98.25 28 PRO B C 1
ATOM 1283 O O . PRO B 1 28 ? 0.453 14.031 -8.5 1 98.25 28 PRO B O 1
ATOM 1286 N N . PRO B 1 29 ? 0.367 15.086 -10.477 1 97.12 29 PRO B N 1
ATOM 1287 C CA . PRO B 1 29 ? -0.697 15.977 -10.016 1 97.12 29 PRO B CA 1
ATOM 1288 C C . PRO B 1 29 ? -1.982 15.234 -9.664 1 97.12 29 PRO B C 1
ATOM 1290 O O . PRO B 1 29 ? -2.838 15.766 -8.953 1 97.12 29 PRO B O 1
ATOM 1293 N N . ASN B 1 30 ? -2.102 14 -10.117 1 98.25 30 ASN B N 1
ATOM 1294 C CA . ASN B 1 30 ? -3.32 13.234 -9.867 1 98.25 30 ASN B CA 1
ATOM 1295 C C . ASN B 1 30 ? -3.105 12.164 -8.805 1 98.25 30 ASN B C 1
ATOM 1297 O O . ASN B 1 30 ? -3.934 11.266 -8.648 1 98.25 30 ASN B O 1
ATOM 1301 N N . ALA B 1 31 ? -1.996 12.203 -8.18 1 98.75 31 ALA B N 1
ATOM 1302 C CA . ALA B 1 31 ? -1.795 11.297 -7.051 1 98.75 31 ALA B CA 1
ATOM 1303 C C . ALA B 1 31 ? -2.879 11.492 -5.992 1 98.75 31 ALA B C 1
ATOM 1305 O O . ALA B 1 31 ? -3.283 12.617 -5.707 1 98.75 31 ALA B O 1
ATOM 1306 N N . TYR B 1 32 ? -3.355 10.406 -5.488 1 98.75 32 TYR B N 1
ATOM 1307 C CA . TYR B 1 32 ? -4.41 10.43 -4.484 1 98.75 32 TYR B CA 1
ATOM 1308 C C . TYR B 1 32 ? -4.055 9.539 -3.301 1 98.75 32 TYR B C 1
ATOM 1310 O O . TYR B 1 32 ? -3.92 8.32 -3.453 1 98.75 32 TYR B O 1
ATOM 1318 N N . LEU B 1 33 ? -3.908 10.109 -2.098 1 98.88 33 LEU B N 1
ATOM 1319 C CA . LEU B 1 33 ? -3.566 9.445 -0.846 1 98.88 33 LEU B CA 1
ATOM 1320 C C . LEU B 1 33 ? -4.766 9.406 0.096 1 98.88 33 LEU B C 1
ATOM 1322 O O . LEU B 1 33 ? -5.477 10.406 0.238 1 98.88 33 LEU B O 1
ATOM 1326 N N . TYR B 1 34 ? -4.984 8.234 0.72 1 98.81 34 TYR B N 1
ATOM 1327 C CA . TYR B 1 34 ? -6.133 8.133 1.612 1 98.81 34 TYR B CA 1
ATOM 1328 C C . TYR B 1 34 ? -5.895 7.082 2.688 1 98.81 34 TYR B C 1
ATOM 1330 O O . TYR B 1 34 ? -4.973 6.27 2.578 1 98.81 34 TYR B O 1
ATOM 1338 N N . ILE B 1 35 ? -6.605 7.16 3.742 1 98.75 35 ILE B N 1
ATOM 1339 C CA . ILE B 1 35 ? -6.652 6.109 4.754 1 98.75 35 ILE B CA 1
ATOM 1340 C C . ILE B 1 35 ? -7.754 5.109 4.41 1 98.75 35 ILE B C 1
ATOM 1342 O O . ILE B 1 35 ? -8.93 5.469 4.355 1 98.75 35 ILE B O 1
ATOM 1346 N N . GLY B 1 36 ? -7.328 3.939 4.148 1 97.06 36 GLY B N 1
ATOM 1347 C CA . GLY B 1 36 ? -8.289 2.906 3.793 1 97.06 36 GLY B CA 1
ATOM 1348 C C . GLY B 1 36 ? -9.109 2.424 4.973 1 97.06 36 GLY B C 1
ATOM 1349 O O . GLY B 1 36 ? -10.258 2.021 4.809 1 97.06 36 GLY B O 1
ATOM 1350 N N . TRP B 1 37 ? -8.328 2.352 6.098 1 97.25 37 TRP B N 1
ATOM 1351 C CA . TRP B 1 37 ? -8.93 2 7.379 1 97.25 37 TRP B CA 1
ATOM 1352 C C . TRP B 1 37 ? -8.133 2.594 8.539 1 97.25 37 TRP B C 1
ATOM 1354 O O . TRP B 1 37 ? -6.898 2.592 8.516 1 97.25 37 TRP B O 1
ATOM 1364 N N . PRO B 1 38 ? -8.867 3.025 9.602 1 98.44 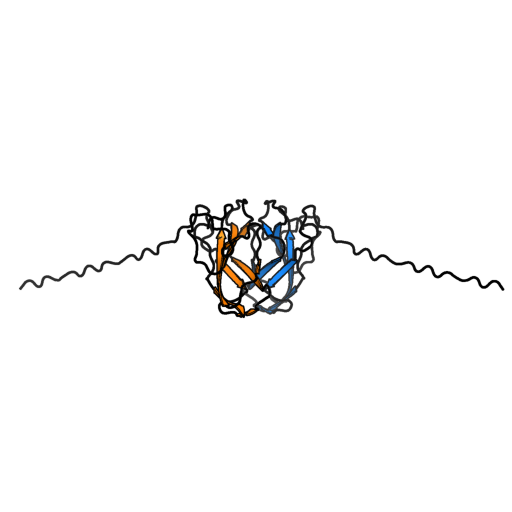38 PRO B N 1
ATOM 1365 C CA . PRO B 1 38 ? -10.305 3.14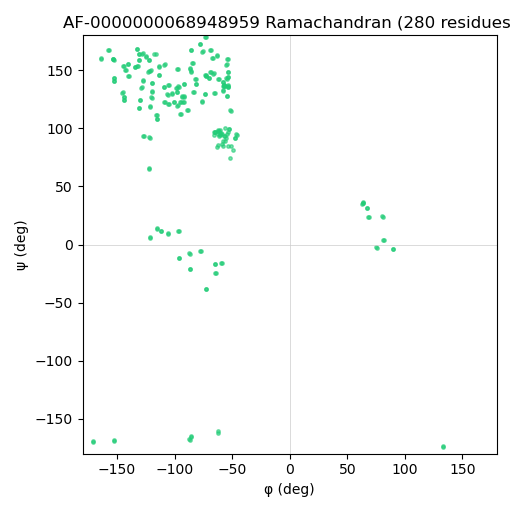6 9.883 1 98.44 38 PRO B CA 1
ATOM 1366 C C . PRO B 1 38 ? -10.977 4.238 9.055 1 98.44 38 PRO B C 1
ATOM 1368 O O . PRO B 1 38 ? -10.289 5.039 8.406 1 98.44 38 PRO B O 1
ATOM 1371 N N . ASN B 1 39 ? -12.266 4.223 9.078 1 98.5 39 ASN B N 1
ATOM 1372 C CA . ASN B 1 39 ? -13.055 5.258 8.422 1 98.5 39 ASN B CA 1
ATOM 1373 C C . ASN B 1 39 ? -13.234 6.477 9.328 1 98.5 39 ASN B C 1
ATOM 1375 O O . ASN B 1 39 ? -13.102 6.379 10.547 1 98.5 39 ASN B O 1
ATOM 1379 N N . ASP B 1 40 ? -13.5 7.688 8.711 1 98.81 40 ASP B N 1
ATOM 1380 C CA . ASP B 1 40 ? -13.82 8.891 9.469 1 98.81 40 ASP B CA 1
ATOM 1381 C C . ASP B 1 40 ? -14.992 8.656 10.422 1 98.81 40 ASP B C 1
ATOM 1383 O O . ASP B 1 40 ? -16.016 8.117 10.016 1 98.81 40 ASP B O 1
ATOM 1387 N N . GLY B 1 41 ? -14.828 8.977 11.664 1 98.81 41 GLY B N 1
ATOM 1388 C CA . GLY B 1 41 ? -15.875 8.844 12.664 1 98.81 41 GLY B CA 1
ATOM 1389 C C . GLY B 1 41 ? -15.883 7.488 13.344 1 98.81 41 GLY B C 1
ATOM 1390 O O . GLY B 1 41 ? -16.672 7.258 14.273 1 98.81 41 GLY B O 1
ATOM 1391 N N . GLN B 1 42 ? -15.055 6.562 12.945 1 98.75 42 GLN B N 1
ATOM 1392 C CA . GLN B 1 42 ? -15.078 5.195 13.453 1 98.75 42 GLN B CA 1
ATOM 1393 C C . GLN B 1 42 ? -14.609 5.141 14.906 1 98.75 42 GLN B C 1
ATOM 1395 O O . GLN B 1 42 ? -13.68 5.855 15.289 1 98.75 42 GLN B O 1
ATOM 1400 N N . THR B 1 43 ? -15.188 4.316 15.672 1 98.81 43 THR B N 1
ATOM 1401 C CA . THR B 1 43 ? -14.727 4.012 17.031 1 98.81 43 THR B CA 1
ATOM 1402 C C . THR B 1 43 ? -13.805 2.797 17.016 1 98.81 43 THR B C 1
ATOM 1404 O O . THR B 1 43 ? -14.141 1.759 16.453 1 98.81 43 THR B O 1
ATOM 1407 N N . MET B 1 44 ? -12.719 2.955 17.578 1 98.69 44 MET B N 1
ATOM 1408 C CA . MET B 1 44 ? -11.719 1.896 17.703 1 98.69 44 MET B CA 1
ATOM 1409 C C . MET B 1 44 ? -11.602 1.421 19.141 1 98.69 44 MET B C 1
ATOM 1411 O O . MET B 1 44 ? -11.898 2.172 20.078 1 98.69 44 MET B O 1
ATOM 1415 N N . PRO B 1 45 ? -11.172 0.203 19.328 1 97.62 45 PRO B N 1
ATOM 1416 C CA . PRO B 1 45 ? -11.055 -0.302 20.703 1 97.62 45 PRO B CA 1
ATOM 1417 C C . PRO B 1 45 ? -9.875 0.309 21.469 1 97.62 45 PRO B C 1
ATOM 1419 O O . PRO B 1 45 ? -8.812 0.533 20.875 1 97.62 45 PRO B O 1
ATOM 1422 N N . ALA B 1 46 ? -10.102 0.491 22.75 1 98 46 ALA B N 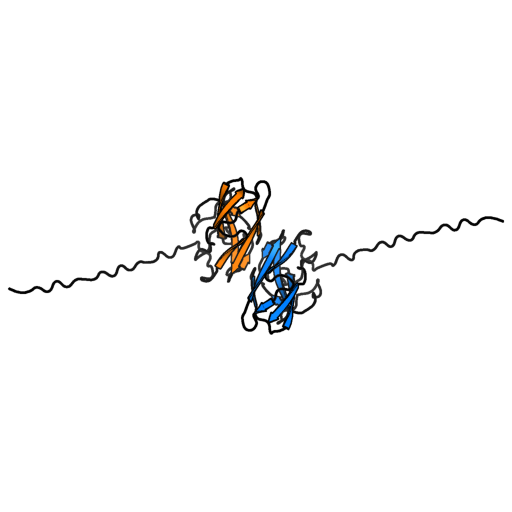1
ATOM 1423 C CA . ALA B 1 46 ? -9.031 0.932 23.625 1 98 46 ALA B CA 1
ATOM 1424 C C . ALA B 1 46 ? -8.227 -0.256 24.156 1 98 46 ALA B C 1
ATOM 1426 O O . ALA B 1 46 ? -8.766 -1.36 24.297 1 98 46 ALA B O 1
ATOM 1427 N N . GLY B 1 47 ? -6.977 0.03 24.422 1 97.12 47 GLY B N 1
ATOM 1428 C CA . GLY B 1 47 ? -6.168 -0.959 25.109 1 97.12 47 GLY B CA 1
ATOM 1429 C C . GLY B 1 47 ? -5.605 -2.027 24.188 1 97.12 47 GLY B C 1
ATOM 1430 O O . GLY B 1 47 ? -4.996 -2.994 24.656 1 97.12 47 GLY B O 1
ATOM 1431 N N . LYS B 1 48 ? -5.844 -1.887 22.938 1 97.19 48 LYS B N 1
ATOM 1432 C CA . LYS B 1 48 ? -5.273 -2.814 21.953 1 97.19 48 LYS B CA 1
ATOM 1433 C C . LYS B 1 48 ? -4.875 -2.092 20.672 1 97.19 48 LYS B C 1
ATOM 1435 O O . LYS B 1 48 ? -5.512 -1.109 20.281 1 97.19 48 LYS B O 1
ATOM 1440 N N . PRO B 1 49 ? -3.873 -2.611 20.016 1 98.25 49 PRO B N 1
ATOM 1441 C CA . PRO B 1 49 ? -3.529 -2.01 18.719 1 98.25 49 PRO B CA 1
ATOM 1442 C C . PRO B 1 49 ? -4.594 -2.254 17.656 1 98.25 49 PRO B C 1
ATOM 1444 O O . PRO B 1 49 ? -5.281 -3.275 17.688 1 98.25 49 PRO B O 1
ATOM 1447 N N . PHE B 1 50 ? -4.719 -1.301 16.75 1 98.44 50 PHE B N 1
ATOM 1448 C CA . PHE B 1 50 ? -5.578 -1.468 15.594 1 98.44 50 PHE B CA 1
ATOM 1449 C C . PHE B 1 50 ? -4.84 -1.085 14.312 1 98.44 50 PHE B C 1
ATOM 1451 O O . PHE B 1 50 ? -3.867 -0.327 14.359 1 98.44 50 PHE B O 1
ATOM 1458 N N . LYS B 1 51 ? -5.312 -1.567 13.281 1 98 51 LYS B N 1
ATOM 1459 C CA . LYS B 1 51 ? -4.664 -1.398 11.984 1 98 51 LYS B CA 1
ATOM 1460 C C . LYS B 1 51 ? -5.008 -0.044 11.367 1 98 51 LYS B C 1
ATOM 1462 O O . LYS B 1 51 ? -6.145 0.425 11.484 1 98 51 LYS B O 1
ATOM 1467 N N . VAL B 1 52 ? -4.035 0.524 10.734 1 98.62 52 VAL B N 1
ATOM 1468 C CA . VAL B 1 52 ? -4.227 1.636 9.812 1 98.62 52 VAL B CA 1
ATOM 1469 C C . VAL B 1 52 ? -3.688 1.259 8.43 1 98.62 52 VAL B C 1
ATOM 1471 O O . VAL B 1 52 ? -2.496 0.978 8.281 1 98.62 52 VAL B O 1
ATOM 1474 N N . TRP B 1 53 ? -4.566 1.25 7.461 1 97.5 53 TRP B N 1
ATOM 1475 C CA . TRP B 1 53 ? -4.195 0.923 6.086 1 97.5 53 TRP B CA 1
ATOM 1476 C C . TRP B 1 53 ? -3.992 2.189 5.262 1 97.5 53 TRP B C 1
ATOM 1478 O O . TRP B 1 53 ? -4.801 3.117 5.328 1 97.5 53 TRP B O 1
ATOM 1488 N N . PHE B 1 54 ? -2.895 2.207 4.496 1 98.56 54 PHE B N 1
ATOM 1489 C CA . PHE B 1 54 ? -2.529 3.35 3.666 1 98.56 54 PHE B CA 1
ATOM 1490 C C . PHE B 1 54 ? -2.908 3.105 2.211 1 98.56 54 PHE B C 1
ATOM 1492 O O . PHE B 1 54 ? -2.461 2.131 1.604 1 98.56 54 PHE B O 1
ATOM 1499 N N . GLY B 1 55 ? -3.734 3.994 1.645 1 97.81 55 GLY B N 1
ATOM 1500 C CA . GLY B 1 55 ? -4.105 3.91 0.241 1 97.81 55 GLY B CA 1
ATOM 1501 C C . GLY B 1 55 ? -3.416 4.945 -0.623 1 97.81 55 GLY B C 1
ATOM 1502 O O . GLY B 1 55 ? -3.256 6.098 -0.213 1 97.81 55 GLY B O 1
ATOM 1503 N N . LEU B 1 56 ? -2.965 4.551 -1.77 1 98.81 56 LEU B N 1
ATOM 1504 C CA . LEU B 1 56 ? -2.25 5.43 -2.688 1 98.81 56 LEU B CA 1
ATOM 1505 C C . LEU B 1 56 ? -2.594 5.098 -4.137 1 98.81 56 LEU B C 1
ATOM 1507 O O . LEU B 1 56 ? -2.48 3.945 -4.559 1 98.81 56 LEU B O 1
ATOM 1511 N N . ARG B 1 57 ? -3.072 6.133 -4.863 1 98.44 57 ARG B N 1
ATOM 1512 C CA . ARG B 1 57 ? -3.426 5.996 -6.273 1 98.44 57 ARG B CA 1
ATOM 1513 C C . ARG B 1 57 ? -2.592 6.934 -7.141 1 98.44 57 ARG B C 1
ATOM 1515 O O . ARG B 1 57 ? -2.322 8.07 -6.75 1 98.44 57 ARG B O 1
ATOM 1522 N N . ASN B 1 58 ? -2.131 6.418 -8.328 1 98.5 58 ASN B N 1
ATOM 1523 C CA . ASN B 1 58 ? -1.437 7.188 -9.359 1 98.5 58 ASN B CA 1
ATOM 1524 C C . ASN B 1 58 ? -0.068 7.66 -8.875 1 98.5 58 ASN B C 1
ATOM 1526 O O . ASN B 1 58 ? 0.387 8.742 -9.25 1 98.5 58 ASN B O 1
ATOM 1530 N N . MET B 1 59 ? 0.575 7 -8.086 1 98.81 59 MET B N 1
ATOM 1531 C CA . MET B 1 59 ? 1.916 7.184 -7.539 1 98.81 59 MET B CA 1
ATOM 1532 C C . MET B 1 59 ? 2.42 5.902 -6.891 1 98.81 59 MET B C 1
ATOM 1534 O O . MET B 1 59 ? 1.636 4.992 -6.609 1 98.81 59 MET B O 1
ATOM 1538 N N . GLY B 1 60 ? 3.65 5.754 -6.703 1 98.88 60 GLY B N 1
ATOM 1539 C CA . GLY B 1 60 ? 4.207 4.535 -6.133 1 98.88 60 GLY B CA 1
ATOM 1540 C C . GLY B 1 60 ? 4.914 4.77 -4.809 1 98.88 60 GLY B C 1
ATOM 1541 O O . GLY B 1 60 ? 5.223 5.91 -4.457 1 98.88 60 GLY B O 1
ATOM 1542 N N . VAL B 1 61 ? 5.133 3.682 -4.098 1 98.94 61 VAL B N 1
ATOM 1543 C CA . VAL B 1 61 ? 5.836 3.701 -2.82 1 98.94 61 VAL B CA 1
ATOM 1544 C C . VAL B 1 61 ? 7.309 3.354 -3.031 1 98.94 61 VAL B C 1
ATOM 1546 O O . VAL B 1 61 ? 7.633 2.438 -3.791 1 98.94 61 VAL B O 1
ATOM 1549 N N . ALA B 1 62 ? 8.211 4.008 -2.457 1 98.94 62 ALA B N 1
ATOM 1550 C CA . ALA B 1 62 ? 9.641 3.713 -2.383 1 98.94 62 ALA B CA 1
ATOM 1551 C C . ALA B 1 62 ? 10.188 4.02 -0.992 1 98.94 62 ALA B C 1
ATOM 1553 O O . ALA B 1 62 ? 9.773 4.988 -0.352 1 98.94 62 ALA B O 1
ATOM 1554 N N . PRO B 1 63 ? 11.156 3.213 -0.533 1 98.88 63 PRO B N 1
ATOM 1555 C CA . PRO B 1 63 ? 11.742 3.486 0.781 1 98.88 63 PRO B CA 1
ATOM 1556 C C . PRO B 1 63 ? 12.453 4.836 0.839 1 98.88 63 PRO B C 1
ATOM 1558 O O . PRO B 1 63 ? 12.742 5.43 -0.202 1 98.88 63 PRO B O 1
ATOM 1561 N N . LYS B 1 64 ? 12.664 5.27 2.051 1 98.81 64 LYS B N 1
ATOM 1562 C CA . LYS B 1 64 ? 13.547 6.414 2.256 1 98.81 64 LYS B CA 1
ATOM 1563 C C . LYS B 1 64 ? 14.898 6.188 1.595 1 98.81 64 LYS B C 1
ATOM 1565 O O . LYS B 1 64 ? 15.305 5.047 1.375 1 98.81 64 LYS B O 1
ATOM 1570 N N . ASP B 1 65 ? 15.547 7.25 1.117 1 98.44 65 ASP B N 1
ATOM 1571 C CA . ASP B 1 65 ? 16.875 7.27 0.507 1 98.44 65 ASP B CA 1
ATOM 1572 C C . ASP B 1 65 ? 16.828 6.723 -0.917 1 98.44 65 ASP B C 1
ATOM 1574 O O . ASP B 1 65 ? 17.859 6.637 -1.587 1 98.44 65 ASP B O 1
ATOM 1578 N N . VAL B 1 66 ? 15.688 6.266 -1.386 1 98.5 66 VAL B N 1
ATOM 1579 C CA . VAL B 1 66 ? 15.5 5.789 -2.754 1 98.5 66 VAL B CA 1
ATOM 1580 C C . VAL B 1 66 ? 14.906 6.906 -3.611 1 98.5 66 VAL B C 1
ATOM 1582 O O . VAL B 1 66 ? 13.828 7.418 -3.311 1 98.5 66 VAL B O 1
ATOM 1585 N N . LYS B 1 67 ? 15.609 7.273 -4.605 1 97.62 67 LYS B N 1
ATOM 1586 C CA . LYS B 1 67 ? 15.102 8.195 -5.617 1 97.62 67 LYS B CA 1
ATOM 1587 C C . LYS B 1 67 ? 14.539 7.438 -6.816 1 97.62 67 LYS B C 1
ATOM 1589 O O . LYS B 1 67 ? 15.273 6.738 -7.52 1 97.62 67 LYS B O 1
ATOM 1594 N N . TYR B 1 68 ? 13.289 7.52 -6.984 1 98.38 68 TYR B N 1
ATOM 1595 C CA . TYR B 1 68 ? 12.57 6.879 -8.078 1 98.38 68 TYR B CA 1
ATOM 1596 C C . TYR B 1 68 ? 11.398 7.742 -8.539 1 98.38 68 TYR B C 1
ATOM 1598 O O . TYR B 1 68 ? 10.656 8.289 -7.723 1 98.38 68 TYR B O 1
ATOM 1606 N N . PRO B 1 69 ? 11.289 7.953 -9.836 1 98.06 69 PRO B N 1
ATOM 1607 C CA . PRO B 1 69 ? 10.258 8.875 -10.312 1 98.06 69 PRO B CA 1
ATOM 1608 C C . PRO B 1 69 ? 8.867 8.516 -9.805 1 98.06 69 PRO B C 1
ATOM 1610 O O . PRO B 1 69 ? 8.508 7.332 -9.75 1 98.06 69 PRO B O 1
ATOM 1613 N N . ASN B 1 70 ? 8.117 9.547 -9.359 1 98.69 70 ASN B N 1
ATOM 1614 C CA . ASN B 1 70 ? 6.711 9.438 -9.008 1 98.69 70 ASN B CA 1
ATOM 1615 C C . ASN B 1 70 ? 6.5 8.492 -7.828 1 98.69 70 ASN B C 1
ATOM 1617 O O . ASN B 1 70 ? 5.543 7.715 -7.812 1 98.69 70 ASN B O 1
ATOM 1621 N N . THR B 1 71 ? 7.414 8.516 -6.918 1 98.88 71 THR B N 1
ATOM 1622 C CA . THR B 1 71 ? 7.277 7.691 -5.723 1 98.88 71 THR B CA 1
ATOM 1623 C C . THR B 1 71 ? 7.578 8.508 -4.469 1 98.88 71 THR B C 1
ATOM 1625 O O . THR B 1 71 ? 8.086 9.633 -4.559 1 98.88 71 THR B O 1
ATOM 1628 N N . GLY B 1 72 ? 7.277 7.984 -3.357 1 98.81 72 GLY B N 1
ATOM 1629 C CA . GLY B 1 72 ? 7.594 8.414 -2.004 1 98.81 72 GLY B CA 1
ATOM 1630 C C . GLY B 1 72 ? 7.223 7.391 -0.95 1 98.81 72 GLY B C 1
ATOM 1631 O O . GLY B 1 72 ? 6.98 6.223 -1.27 1 98.81 72 GLY B O 1
ATOM 1632 N N . HIS B 1 73 ? 7.258 7.723 0.291 1 98.94 73 HIS B N 1
ATOM 1633 C CA . HIS B 1 73 ? 6.832 6.844 1.371 1 98.94 73 HIS B CA 1
ATOM 1634 C C . HIS B 1 73 ? 5.891 7.562 2.332 1 98.94 73 HIS B C 1
ATOM 1636 O O . HIS B 1 73 ? 5.816 8.797 2.328 1 98.94 73 HIS B O 1
ATOM 1642 N N . HIS B 1 74 ? 5.227 6.777 3.119 1 98.94 74 HIS B N 1
ATOM 1643 C CA . HIS B 1 74 ? 4.121 7.273 3.932 1 98.94 74 HIS B CA 1
ATOM 1644 C C . HIS B 1 74 ? 4.625 7.848 5.254 1 98.94 74 HIS B C 1
ATOM 1646 O O . HIS B 1 74 ? 5.621 7.371 5.801 1 98.94 74 HIS B O 1
ATOM 1652 N N . HIS B 1 75 ? 3.947 8.812 5.758 1 98.94 75 HIS B N 1
ATOM 1653 C CA . HIS B 1 75 ? 3.963 9.312 7.125 1 98.94 75 HIS B CA 1
ATOM 1654 C C . HIS B 1 75 ? 2.551 9.406 7.695 1 98.94 75 HIS B C 1
ATOM 1656 O O . HIS B 1 75 ? 1.63 9.852 7.012 1 98.94 75 HIS B O 1
ATOM 1662 N N . LEU B 1 76 ? 2.408 8.953 8.875 1 98.94 76 LEU B N 1
ATOM 1663 C CA . LEU B 1 76 ? 1.135 9.094 9.57 1 98.94 76 LEU B CA 1
ATOM 1664 C C . LEU B 1 76 ? 1.212 10.18 10.641 1 98.94 76 LEU B C 1
ATOM 1666 O O . LEU B 1 76 ? 2.07 10.125 11.523 1 98.94 76 LEU B O 1
ATOM 1670 N N . LEU B 1 77 ? 0.367 11.164 10.508 1 98.94 77 LEU B N 1
ATOM 1671 C CA . LEU B 1 77 ? 0.221 12.25 11.469 1 98.94 77 LEU B CA 1
ATOM 1672 C C . LEU B 1 77 ? -0.902 11.961 12.453 1 98.94 77 LEU B C 1
ATOM 1674 O O . LEU B 1 77 ? -2.033 11.68 12.047 1 98.94 77 LEU B O 1
ATOM 1678 N N . VAL B 1 78 ? -0.62 11.945 13.664 1 98.94 78 VAL B N 1
ATOM 1679 C CA . VAL B 1 78 ? -1.564 11.641 14.742 1 98.94 78 VAL B CA 1
ATOM 1680 C C . VAL B 1 78 ? -1.753 12.875 15.617 1 98.94 78 VAL B C 1
ATOM 1682 O O . VAL B 1 78 ? -0.827 13.297 16.312 1 98.94 78 VAL B O 1
ATOM 1685 N N . ASP B 1 79 ? -2.938 13.484 15.586 1 98.94 79 ASP B N 1
ATOM 1686 C CA . ASP B 1 79 ? -3.336 14.57 16.469 1 98.94 79 ASP B CA 1
ATOM 1687 C C . ASP B 1 79 ? -2.463 15.805 16.266 1 98.94 79 ASP B C 1
ATOM 1689 O O . ASP B 1 79 ? -2.096 16.484 17.219 1 98.94 79 ASP B O 1
ATOM 1693 N N . VAL B 1 80 ? -2.033 16.094 15.078 1 98.88 80 VAL B N 1
ATOM 1694 C CA . VAL B 1 80 ? -1.225 17.266 14.734 1 98.88 80 VAL B CA 1
ATOM 1695 C C . VAL B 1 80 ? -1.629 17.781 13.352 1 98.88 80 VAL B C 1
ATOM 1697 O O . VAL B 1 80 ? -2.164 17.031 12.531 1 98.88 80 VAL B O 1
ATOM 1700 N N . ASP B 1 81 ? -1.425 19.031 13.125 1 98.38 81 ASP B N 1
ATOM 1701 C CA . ASP B 1 81 ? -1.673 19.641 11.82 1 98.38 81 ASP B CA 1
ATOM 1702 C C . ASP B 1 81 ? -0.571 19.266 10.828 1 98.38 81 ASP B C 1
ATOM 1704 O O . ASP B 1 81 ? 0.48 18.766 11.219 1 98.38 81 ASP B O 1
ATOM 1708 N N . LEU B 1 82 ? -0.865 19.547 9.555 1 98.56 82 LEU B N 1
ATOM 1709 C CA . LEU B 1 82 ? 0.159 19.375 8.523 1 98.56 82 LEU B CA 1
ATOM 1710 C C . LEU B 1 82 ? 1.394 20.219 8.844 1 98.56 82 LEU B C 1
ATOM 1712 O O . LEU B 1 82 ? 1.276 21.359 9.273 1 98.56 82 LEU B O 1
ATOM 1716 N N . PRO B 1 83 ? 2.572 19.656 8.68 1 98.12 83 PRO B N 1
ATOM 1717 C CA . PRO B 1 83 ? 3.818 20.406 8.875 1 98.12 83 PRO B CA 1
ATOM 1718 C C . PRO B 1 83 ? 4.156 21.312 7.691 1 98.12 83 PRO B C 1
ATOM 1720 O O . PRO B 1 83 ? 3.451 21.297 6.68 1 98.12 83 PRO B O 1
ATOM 1723 N N . PRO B 1 84 ? 5.23 22.156 7.887 1 97.38 84 PRO B N 1
ATOM 1724 C CA . PRO B 1 84 ? 5.715 22.859 6.703 1 97.38 84 PRO B CA 1
ATOM 1725 C C . PRO B 1 84 ? 6.047 21.922 5.547 1 97.38 84 PRO B C 1
ATOM 1727 O O . PRO B 1 84 ? 6.676 20.891 5.75 1 97.38 84 PRO B O 1
ATOM 1730 N N . MET B 1 85 ? 5.672 22.234 4.328 1 97.62 85 MET B N 1
ATOM 1731 C CA . MET B 1 85 ? 5.695 21.328 3.186 1 97.62 85 MET B CA 1
ATOM 1732 C C . MET B 1 85 ? 7.059 21.344 2.502 1 97.62 85 MET B C 1
ATOM 1734 O O . MET B 1 85 ? 7.316 20.547 1.598 1 97.62 85 MET B O 1
ATOM 1738 N N . ASP B 1 86 ? 7.941 22.25 2.896 1 96.31 86 ASP B N 1
ATOM 1739 C CA . ASP B 1 86 ? 9.234 22.406 2.234 1 96.31 86 ASP B CA 1
ATOM 1740 C C . ASP B 1 86 ? 10.375 21.969 3.148 1 96.31 86 ASP B C 1
ATOM 1742 O O . ASP B 1 86 ? 11.539 22.297 2.898 1 96.31 86 ASP B O 1
ATOM 1746 N N . LYS B 1 87 ? 9.977 21.312 4.234 1 98 87 LYS B N 1
ATOM 1747 C CA . LYS B 1 87 ? 10.961 20.844 5.203 1 98 87 LYS B CA 1
ATOM 1748 C C . LYS B 1 87 ? 10.766 19.375 5.508 1 98 87 LYS B C 1
ATOM 1750 O O . LYS B 1 87 ? 9.719 18.797 5.203 1 98 87 LYS B O 1
ATOM 1755 N N . GLU B 1 88 ? 11.789 18.828 6.102 1 98.69 88 GLU B N 1
ATOM 1756 C CA . GLU B 1 88 ? 11.688 17.453 6.586 1 98.69 88 GLU B CA 1
ATOM 1757 C C . GLU B 1 88 ? 10.539 17.312 7.578 1 98.69 88 GLU B C 1
ATOM 1759 O O . GLU B 1 88 ? 10.367 18.141 8.469 1 98.69 88 GLU B O 1
ATOM 1764 N N . ILE 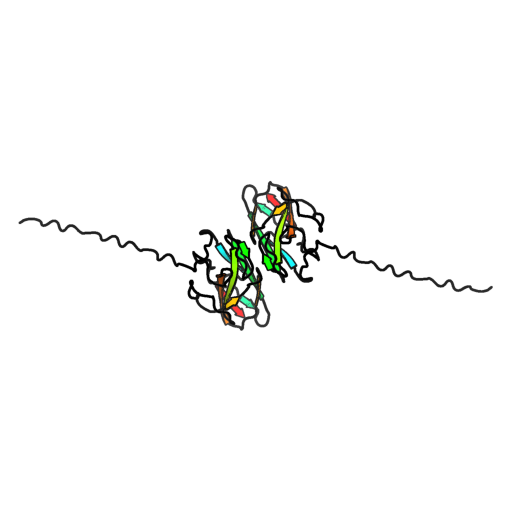B 1 89 ? 9.711 16.297 7.414 1 98.81 89 ILE B N 1
ATOM 1765 C CA . ILE B 1 89 ? 8.633 15.992 8.352 1 98.81 89 ILE B CA 1
ATOM 1766 C C . ILE B 1 89 ? 9.219 15.578 9.695 1 98.81 89 ILE B C 1
ATOM 1768 O O . ILE B 1 89 ? 10.125 14.742 9.75 1 98.81 89 ILE B O 1
ATOM 1772 N N . PRO B 1 90 ? 8.719 16.188 10.766 1 98.75 90 PRO B N 1
ATOM 1773 C CA . PRO B 1 90 ? 9.234 15.773 12.07 1 98.75 90 PRO B CA 1
ATOM 1774 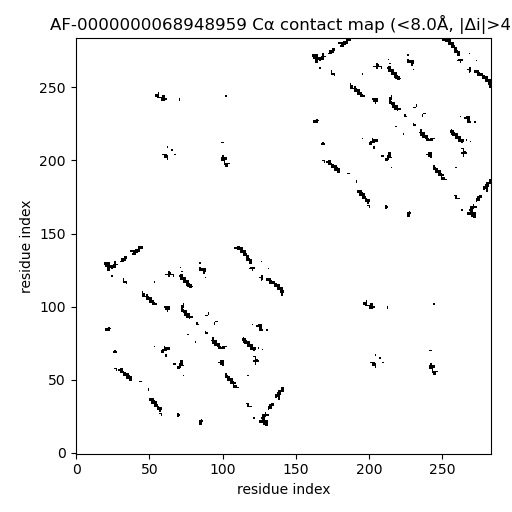C C . PRO B 1 90 ? 9.102 14.273 12.312 1 98.75 90 PRO B C 1
ATOM 1776 O O . PRO B 1 90 ? 8.297 13.609 11.656 1 98.75 90 PRO B O 1
ATOM 1779 N N . ASN B 1 91 ? 9.891 13.656 13.133 1 98.56 91 ASN B N 1
ATOM 1780 C CA . ASN B 1 91 ? 9.859 12.25 13.516 1 98.56 91 ASN B CA 1
ATOM 1781 C C . ASN B 1 91 ? 9.688 12.086 15.023 1 98.56 91 ASN B C 1
ATOM 1783 O O . ASN B 1 91 ? 10.672 12.148 15.773 1 98.56 91 ASN B O 1
ATOM 1787 N N . ASP B 1 92 ? 8.469 11.969 15.492 1 98.38 92 ASP B N 1
ATOM 1788 C CA . ASP B 1 92 ? 8.102 11.867 16.906 1 98.38 92 ASP B CA 1
ATOM 1789 C C . ASP B 1 92 ? 6.789 11.102 17.062 1 98.38 92 ASP B C 1
ATOM 1791 O O . ASP B 1 92 ? 6.32 10.453 16.141 1 98.38 92 ASP B O 1
ATOM 1795 N N . ARG B 1 93 ? 6.215 11.102 18.188 1 97.56 93 ARG B N 1
ATOM 1796 C CA . ARG B 1 93 ? 5.047 10.289 18.5 1 97.56 93 ARG B CA 1
ATOM 1797 C C . ARG B 1 93 ? 3.846 10.703 17.656 1 97.56 93 ARG B C 1
ATOM 1799 O O . ARG B 1 93 ? 2.92 9.914 17.469 1 97.56 93 ARG B O 1
ATOM 1806 N N . ASN B 1 94 ? 3.789 11.938 17.172 1 98.69 94 ASN B N 1
ATOM 1807 C CA . ASN B 1 94 ? 2.674 12.445 16.391 1 98.69 94 ASN B CA 1
ATOM 1808 C C . ASN B 1 94 ? 2.957 12.344 14.891 1 98.69 94 ASN B C 1
ATOM 1810 O O . ASN B 1 94 ? 2.08 12.617 14.07 1 98.69 94 ASN B O 1
ATOM 1814 N N . HIS B 1 95 ? 4.262 12.039 14.547 1 98.88 95 HIS B N 1
ATOM 1815 C CA . HIS B 1 95 ? 4.719 11.906 13.172 1 98.88 95 HIS B CA 1
ATOM 1816 C C . HIS B 1 95 ? 5.43 10.578 12.953 1 98.88 95 HIS B C 1
ATOM 1818 O O . HIS B 1 95 ? 6.645 10.477 13.125 1 98.88 95 HIS B O 1
ATOM 1824 N N . LEU B 1 96 ? 4.684 9.648 12.531 1 98.88 96 LEU B N 1
ATOM 1825 C CA . LEU B 1 96 ? 5.23 8.305 12.352 1 98.88 96 LEU B CA 1
ATOM 1826 C C . LEU B 1 96 ? 5.727 8.109 10.922 1 98.88 96 LEU B C 1
ATOM 1828 O O . LEU B 1 96 ? 4.961 8.266 9.969 1 98.88 96 LEU B O 1
ATOM 1832 N N . HIS B 1 97 ? 6.98 7.773 10.812 1 98.94 97 HIS B N 1
ATOM 1833 C CA . HIS B 1 97 ? 7.609 7.578 9.508 1 98.94 97 HIS B CA 1
ATOM 1834 C C . HIS B 1 97 ? 7.527 6.121 9.07 1 98.94 97 HIS B C 1
ATOM 1836 O O . HIS B 1 97 ? 7.832 5.215 9.852 1 98.94 97 HIS B O 1
ATOM 1842 N N . PHE B 1 98 ? 7.25 5.883 7.867 1 98.88 98 PHE B N 1
ATOM 1843 C CA . PHE B 1 98 ? 7.262 4.547 7.277 1 98.88 98 PHE B CA 1
ATOM 1844 C C . PHE B 1 98 ? 8.219 4.488 6.09 1 98.88 98 PHE B C 1
ATOM 1846 O O . PHE B 1 98 ? 7.797 4.199 4.969 1 98.88 98 PHE B O 1
ATOM 1853 N N . GLY B 1 99 ? 9.453 4.66 6.395 1 98.81 99 GLY B N 1
ATOM 1854 C CA . GLY B 1 99 ? 10.523 4.844 5.43 1 98.81 99 GLY B CA 1
ATOM 1855 C C . GLY B 1 99 ? 10.953 3.553 4.762 1 98.81 99 GLY B C 1
ATOM 1856 O O . GLY B 1 99 ? 11.75 3.568 3.826 1 98.81 99 GLY B O 1
ATOM 1857 N N . ALA B 1 100 ? 10.422 2.412 5.184 1 98.69 100 ALA B N 1
ATOM 1858 C CA . ALA B 1 100 ? 10.789 1.125 4.602 1 98.69 100 ALA B CA 1
ATOM 1859 C C . ALA B 1 100 ? 9.789 0.696 3.533 1 98.69 100 ALA B C 1
ATOM 1861 O O . ALA B 1 100 ? 9.797 -0.454 3.09 1 98.69 100 ALA B O 1
ATOM 1862 N N . GLY B 1 101 ? 8.945 1.631 3.162 1 98.88 101 GLY B N 1
ATOM 1863 C CA . GLY B 1 101 ? 7.945 1.339 2.15 1 98.88 101 GLY B CA 1
ATOM 1864 C C . GLY B 1 101 ? 6.738 0.598 2.699 1 98.88 101 GLY B C 1
ATOM 1865 O O . GLY B 1 101 ? 6.082 -0.15 1.975 1 98.88 101 GLY B O 1
ATOM 1866 N N . GLU B 1 102 ? 6.461 0.723 3.982 1 98.88 102 GLU B N 1
ATOM 1867 C CA . GLU B 1 102 ? 5.309 0.073 4.602 1 98.88 102 GLU B CA 1
ATOM 1868 C C . GLU B 1 102 ? 4 0.649 4.074 1 98.88 102 GLU B C 1
ATOM 1870 O O . GLU B 1 102 ? 3.906 1.849 3.809 1 98.88 102 GLU B O 1
ATOM 1875 N N . THR B 1 103 ? 2.98 -0.187 3.986 1 98.81 103 THR B N 1
ATOM 1876 C CA . THR B 1 103 ? 1.699 0.249 3.443 1 98.81 103 THR B CA 1
ATOM 1877 C C . THR B 1 103 ? 0.585 0.059 4.469 1 98.81 103 THR B C 1
ATOM 1879 O O . THR B 1 103 ? -0.596 0.201 4.145 1 98.81 103 THR B O 1
ATOM 1882 N N . GLU B 1 104 ? 0.882 -0.318 5.668 1 98.62 104 GLU B N 1
ATOM 1883 C CA . GLU B 1 104 ? -0.009 -0.385 6.824 1 98.62 104 GLU B CA 1
ATOM 1884 C C . GLU B 1 104 ? 0.777 -0.34 8.133 1 98.62 104 GLU B C 1
ATOM 1886 O O . GLU B 1 104 ? 2.008 -0.414 8.125 1 98.62 104 GLU B O 1
ATOM 1891 N N . THR B 1 105 ? 0.105 -0.146 9.18 1 98.5 105 THR B N 1
ATOM 1892 C CA . THR B 1 105 ? 0.718 -0.183 10.508 1 98.5 105 THR B CA 1
ATOM 1893 C C . THR B 1 105 ? -0.308 -0.573 11.57 1 98.5 105 THR B C 1
ATOM 1895 O O . THR B 1 105 ? -1.515 -0.526 11.32 1 98.5 105 THR B O 1
ATOM 1898 N N . MET B 1 106 ? 0.199 -1.035 12.664 1 98.38 106 MET B N 1
ATOM 1899 C CA . MET B 1 106 ? -0.582 -1.158 13.891 1 98.38 106 MET B CA 1
ATOM 1900 C C . MET B 1 106 ? -0.254 -0.027 14.859 1 98.38 106 MET B C 1
ATOM 1902 O O . MET B 1 106 ? 0.916 0.228 15.148 1 98.38 106 MET B O 1
ATOM 1906 N N . ILE B 1 107 ? -1.348 0.604 15.336 1 98.5 107 ILE B N 1
ATOM 1907 C CA . ILE B 1 107 ? -1.073 1.619 16.344 1 98.5 107 ILE B CA 1
ATOM 1908 C C . ILE B 1 107 ? -2.016 1.434 17.531 1 98.5 107 ILE B C 1
ATOM 1910 O O . ILE B 1 107 ? -3.059 0.788 17.422 1 98.5 107 ILE B O 1
ATOM 1914 N N . GLU B 1 108 ? -1.562 1.87 18.656 1 98.5 108 GLU B N 1
ATOM 1915 C CA . GLU B 1 108 ? -2.369 1.959 19.859 1 98.5 108 GLU B CA 1
ATOM 1916 C C . GLU B 1 108 ? -2.451 3.396 20.375 1 98.5 108 GLU B C 1
ATOM 1918 O O . GLU B 1 108 ? -1.428 4.066 20.516 1 98.5 108 GLU B O 1
ATOM 1923 N N . LEU B 1 109 ? -3.627 3.846 20.578 1 98.69 109 LEU B N 1
ATOM 1924 C CA . LEU B 1 109 ? -3.869 5.207 21.031 1 98.69 109 LEU B CA 1
ATOM 1925 C C . LEU B 1 109 ? -4.668 5.203 22.328 1 98.69 109 LEU B C 1
ATOM 1927 O O . LEU B 1 109 ? -5.469 4.297 22.578 1 98.69 109 LEU B O 1
ATOM 1931 N N . PRO B 1 110 ? -4.477 6.152 23.188 1 98.44 110 PRO B N 1
ATOM 1932 C CA . PRO B 1 110 ? -5.293 6.223 24.406 1 98.44 110 PRO B CA 1
ATOM 1933 C C . PRO B 1 110 ? -6.758 6.539 24.109 1 98.44 110 PRO B C 1
ATOM 1935 O O . PRO B 1 110 ? -7.082 7.059 23.047 1 98.44 110 PRO B O 1
ATOM 1938 N N . PRO B 1 111 ? -7.629 6.227 25.062 1 98.81 111 PRO B N 1
ATOM 1939 C CA . PRO B 1 111 ? -9.039 6.578 24.875 1 98.81 111 PRO B CA 1
ATOM 1940 C C . PRO B 1 111 ? -9.242 8.062 24.578 1 98.81 111 PRO B C 1
ATOM 1942 O O . PRO B 1 111 ? -8.539 8.906 25.141 1 98.81 111 PRO B O 1
ATOM 1945 N N . GLY B 1 112 ? -10.18 8.328 23.719 1 98.81 112 GLY B N 1
ATOM 1946 C CA . GLY B 1 112 ? -10.484 9.711 23.406 1 98.81 112 GLY B CA 1
ATOM 1947 C C . GLY B 1 112 ? -10.594 9.969 21.922 1 98.81 112 GLY B C 1
ATOM 1948 O O . GLY B 1 112 ? -10.688 9.031 21.125 1 98.81 112 GLY B O 1
ATOM 1949 N N . LYS B 1 113 ? -10.75 11.273 21.609 1 98.88 113 LYS B N 1
ATOM 1950 C CA . LYS B 1 113 ? -10.82 11.727 20.219 1 98.88 113 LYS B CA 1
ATOM 1951 C C . LYS B 1 113 ? -9.43 11.898 19.625 1 98.88 113 LYS B C 1
ATOM 1953 O O . LYS B 1 113 ? -8.539 12.477 20.25 1 98.88 113 LYS B O 1
ATOM 1958 N N . HIS B 1 114 ? -9.219 11.359 18.453 1 98.94 114 HIS B N 1
ATOM 1959 C CA . HIS B 1 114 ? -7.941 11.484 17.75 1 98.94 114 HIS B CA 1
ATOM 1960 C C . HIS B 1 114 ? -8.141 11.844 16.281 1 98.94 114 HIS B C 1
ATOM 1962 O O . HIS B 1 114 ? -9.172 11.5 15.695 1 98.94 114 HIS B O 1
ATOM 1968 N N . THR B 1 115 ? -7.211 12.477 15.727 1 98.94 115 THR B N 1
ATOM 1969 C CA . THR B 1 115 ? -7.188 12.695 14.281 1 98.94 115 THR B CA 1
ATOM 1970 C C . THR B 1 115 ? -6.027 11.938 13.641 1 98.94 115 THR B C 1
ATOM 1972 O O . THR B 1 115 ? -4.965 11.781 14.25 1 98.94 115 THR B O 1
ATOM 1975 N N . LEU B 1 116 ? -6.223 11.461 12.469 1 98.94 116 LEU B N 1
ATOM 1976 C CA . LEU B 1 116 ? -5.219 10.805 11.641 1 98.94 116 LEU B CA 1
ATOM 1977 C C . LEU B 1 116 ? -5.148 11.438 10.258 1 98.94 116 LEU B C 1
ATOM 1979 O O . LEU B 1 116 ? -6.18 11.773 9.672 1 98.94 116 LEU B O 1
ATOM 1983 N N . GLN B 1 117 ? -3.992 11.57 9.734 1 98.94 117 GLN B N 1
ATOM 1984 C CA . GLN B 1 117 ? -3.777 12.039 8.367 1 98.94 117 GLN B CA 1
ATOM 1985 C C . GLN B 1 117 ? -2.473 11.484 7.801 1 98.94 117 GLN B C 1
ATOM 1987 O O . GLN B 1 117 ? -1.457 11.438 8.5 1 98.94 117 GLN B O 1
ATOM 1992 N N . LEU B 1 118 ? -2.465 11.117 6.566 1 98.94 118 LEU B N 1
ATOM 1993 C CA . LEU B 1 118 ? -1.26 10.648 5.887 1 98.94 118 LEU B CA 1
ATOM 1994 C C . LEU B 1 118 ? -0.618 11.781 5.086 1 98.94 118 LEU B C 1
ATOM 1996 O O . LEU B 1 118 ? -1.316 12.656 4.566 1 98.94 118 LEU B O 1
ATOM 2000 N N . LEU B 1 119 ? 0.62 11.719 4.934 1 98.94 119 LEU B N 1
ATOM 2001 C CA . LEU B 1 119 ? 1.428 12.633 4.133 1 98.94 119 LEU B CA 1
ATOM 2002 C C . LEU B 1 119 ? 2.566 11.891 3.443 1 98.94 119 LEU B C 1
ATOM 2004 O O . LEU B 1 119 ? 3.309 11.148 4.086 1 98.94 119 LEU B O 1
ATOM 2008 N N . MET B 1 120 ? 2.652 12.07 2.125 1 98.88 120 MET B N 1
ATOM 2009 C CA . MET B 1 120 ? 3.766 11.461 1.397 1 98.88 120 MET B CA 1
ATOM 2010 C C . MET B 1 120 ? 5.023 12.312 1.522 1 98.88 120 MET B C 1
ATOM 2012 O O . MET B 1 120 ? 4.957 13.547 1.471 1 98.88 120 MET B O 1
ATOM 2016 N N . GLY B 1 121 ? 6.113 11.711 1.717 1 98.81 121 GLY B N 1
ATOM 2017 C CA . GLY B 1 121 ? 7.43 12.328 1.657 1 98.81 121 GLY B CA 1
ATOM 2018 C C . GLY B 1 121 ? 8.352 11.68 0.644 1 98.81 121 GLY B C 1
ATOM 2019 O O . GLY B 1 121 ? 8.164 10.508 0.291 1 98.81 121 GLY B O 1
ATOM 2020 N N . ASP B 1 122 ? 9.336 12.43 0.249 1 98.75 122 ASP B N 1
ATOM 2021 C CA . ASP B 1 122 ? 10.312 11.93 -0.708 1 98.75 122 ASP B CA 1
ATOM 2022 C C . ASP B 1 122 ? 11.453 11.203 0.003 1 98.75 122 ASP B C 1
ATOM 2024 O O . ASP B 1 122 ? 11.305 10.773 1.148 1 98.75 122 ASP B O 1
ATOM 2028 N N . ASP B 1 123 ? 12.578 10.898 -0.709 1 98.75 123 ASP B N 1
ATOM 2029 C CA . ASP B 1 123 ? 13.695 10.094 -0.21 1 98.75 123 ASP B CA 1
ATOM 2030 C C . ASP B 1 123 ? 14.312 10.727 1.035 1 98.75 123 ASP B C 1
ATOM 2032 O O . ASP B 1 123 ? 15.023 10.055 1.79 1 98.75 123 ASP B O 1
ATOM 2036 N N . LYS B 1 124 ? 14.016 11.992 1.303 1 98.5 124 LYS B N 1
ATOM 2037 C CA . LYS B 1 124 ? 14.562 12.727 2.439 1 98.5 124 LYS B CA 1
ATOM 2038 C C . LYS B 1 124 ? 13.469 13.109 3.43 1 98.5 124 LYS B C 1
ATOM 2040 O O . LYS B 1 124 ? 13.664 14.008 4.25 1 98.5 124 LYS B O 1
ATOM 2045 N N . HIS B 1 125 ? 12.312 12.516 3.299 1 98.88 125 HIS B N 1
ATOM 2046 C CA . HIS B 1 125 ? 11.188 12.773 4.188 1 98.88 125 HIS B CA 1
ATOM 2047 C C . HIS B 1 125 ? 10.648 14.188 4 1 98.88 125 HIS B C 1
ATOM 2049 O O . HIS B 1 125 ? 10.109 14.773 4.938 1 98.88 125 HIS B O 1
ATOM 2055 N N . ILE B 1 126 ? 10.852 14.812 2.865 1 98.81 126 ILE B N 1
ATOM 2056 C CA . ILE B 1 126 ? 10.289 16.109 2.527 1 98.81 126 ILE B CA 1
ATOM 2057 C C . ILE B 1 126 ? 9.039 15.93 1.667 1 98.81 126 ILE B C 1
ATOM 2059 O O . ILE B 1 126 ? 9.055 15.164 0.698 1 98.81 126 ILE B O 1
ATOM 2063 N N . PRO B 1 127 ? 7.926 16.609 2.02 1 98.81 127 PRO B N 1
ATOM 2064 C CA . PRO B 1 127 ? 6.723 16.469 1.194 1 98.81 127 PRO B CA 1
ATOM 2065 C C . PRO B 1 127 ? 6.98 16.766 -0.28 1 98.81 127 PRO B C 1
ATOM 2067 O O . PRO B 1 127 ? 7.742 17.688 -0.603 1 98.81 127 PRO B O 1
ATOM 2070 N N . THR B 1 128 ? 6.359 16.078 -1.125 1 98.5 128 THR B N 1
ATOM 2071 C CA . THR B 1 128 ? 6.5 16.234 -2.568 1 98.5 128 THR B CA 1
ATOM 2072 C C . THR B 1 128 ? 5.816 17.516 -3.051 1 98.5 128 THR B C 1
ATOM 2074 O O . THR B 1 128 ? 5.195 18.219 -2.258 1 98.5 128 THR B O 1
ATOM 2077 N N . ASN B 1 129 ? 5.957 17.719 -4.434 1 97.69 129 ASN B N 1
ATOM 2078 C CA . ASN B 1 129 ? 5.34 18.859 -5.094 1 97.69 129 ASN B CA 1
ATOM 2079 C C . ASN B 1 129 ? 4.551 18.438 -6.328 1 97.69 129 ASN B C 1
ATOM 2081 O O . ASN B 1 129 ? 5.133 18 -7.32 1 97.69 129 ASN B O 1
ATOM 2085 N N . PRO B 1 130 ? 3.244 18.812 -6.367 1 97.94 130 PRO B N 1
ATOM 2086 C CA . PRO B 1 130 ? 2.465 19.281 -5.223 1 97.94 130 PRO B CA 1
ATOM 2087 C C . PRO B 1 130 ? 2.5 18.312 -4.043 1 97.94 130 PRO B C 1
ATOM 2089 O O . PRO B 1 130 ? 2.844 17.141 -4.211 1 97.94 130 PRO B O 1
ATOM 2092 N N . PRO B 1 131 ? 2.193 18.812 -2.814 1 98.44 131 PRO B N 1
ATOM 2093 C CA . PRO B 1 131 ? 2.076 17.891 -1.682 1 98.44 131 PRO B CA 1
ATOM 2094 C C . PRO B 1 131 ? 0.961 16.859 -1.872 1 98.44 131 PRO B C 1
ATOM 2096 O O . PRO B 1 131 ? -0.097 17.188 -2.416 1 98.44 131 PRO B O 1
ATOM 2099 N N . VAL B 1 132 ? 1.211 15.68 -1.445 1 98.81 132 VAL B N 1
ATOM 2100 C CA . VAL B 1 132 ? 0.239 14.594 -1.491 1 98.81 132 VAL B CA 1
ATOM 2101 C C . VAL B 1 132 ? -0.131 14.172 -0.071 1 98.81 132 VAL B C 1
ATOM 2103 O O . VAL B 1 132 ? 0.676 13.555 0.631 1 98.81 132 VAL B O 1
ATOM 2106 N N . TYR B 1 133 ? -1.324 14.484 0.376 1 98.88 133 TYR B N 1
ATOM 2107 C CA . TYR B 1 133 ? -1.791 14.141 1.714 1 98.88 133 TYR B CA 1
ATOM 2108 C C . TYR B 1 133 ? -3.256 13.719 1.688 1 98.88 133 TYR B C 1
ATOM 2110 O O . TYR B 1 133 ? -3.988 14.055 0.757 1 98.88 133 TYR B O 1
ATOM 2118 N N . SER B 1 134 ? -3.645 12.961 2.641 1 98.88 134 SER B N 1
ATOM 2119 C CA . SER B 1 134 ? -5.012 12.453 2.713 1 98.88 134 SER B CA 1
ATOM 2120 C C . SER B 1 134 ? -5.934 13.453 3.398 1 98.88 134 SER B C 1
ATOM 2122 O O . SER B 1 134 ? -5.473 14.414 4.016 1 98.88 134 SER B O 1
ATOM 2124 N N . LYS B 1 135 ? -7.191 13.18 3.266 1 98.62 135 LYS B N 1
ATOM 2125 C CA . LYS B 1 135 ? -8.133 13.82 4.176 1 98.62 135 LYS B CA 1
ATOM 2126 C C . LYS B 1 135 ? -7.805 13.5 5.629 1 98.62 135 LYS B C 1
ATOM 2128 O O . LYS B 1 135 ? -7.422 12.367 5.949 1 98.62 135 LYS B O 1
ATOM 2133 N N . ARG B 1 136 ? -7.93 14.5 6.48 1 98.88 136 ARG B N 1
ATOM 2134 C CA . ARG B 1 136 ? -7.855 14.242 7.918 1 98.88 136 ARG B CA 1
ATOM 2135 C C . ARG B 1 136 ? -9.117 13.555 8.414 1 98.88 136 ARG B C 1
ATOM 2137 O O . ARG B 1 136 ? -10.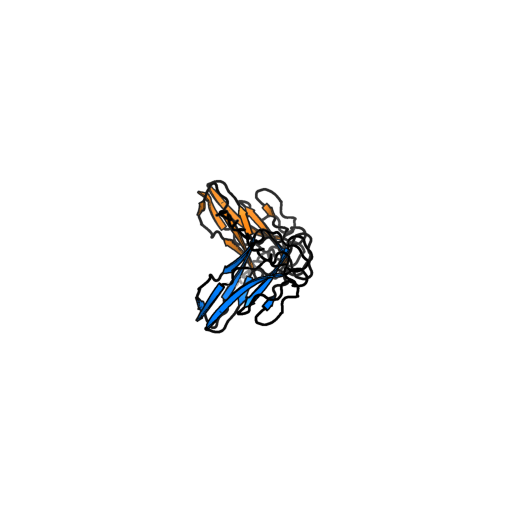234 14.023 8.156 1 98.88 136 ARG B O 1
ATOM 2144 N N . ILE B 1 137 ? -8.977 12.484 9.125 1 98.94 137 ILE B N 1
ATOM 2145 C CA . ILE B 1 137 ? -10.148 11.812 9.672 1 98.94 137 ILE B CA 1
ATOM 2146 C C . ILE B 1 137 ? -10.141 11.914 11.195 1 98.94 137 ILE B C 1
ATOM 2148 O O . ILE B 1 137 ? -9.086 12.133 11.805 1 98.94 137 ILE B O 1
ATOM 2152 N N . THR B 1 138 ? -11.242 11.875 11.742 1 98.94 138 THR B N 1
ATOM 2153 C CA . THR B 1 138 ? -11.422 11.789 13.188 1 98.94 138 THR B CA 1
ATOM 2154 C C . THR B 1 138 ? -11.875 10.398 13.594 1 98.94 138 THR B C 1
ATOM 2156 O O . THR B 1 138 ? -12.781 9.828 12.977 1 98.94 138 THR B O 1
ATOM 2159 N N . ILE B 1 139 ? -11.195 9.836 14.547 1 98.94 139 ILE B N 1
ATOM 2160 C CA . ILE B 1 139 ? -11.625 8.562 15.109 1 98.94 139 ILE B CA 1
ATOM 2161 C C . ILE B 1 139 ? -11.781 8.695 16.625 1 98.94 139 ILE B C 1
ATOM 2163 O O . ILE B 1 139 ? -11.297 9.664 17.219 1 98.94 139 ILE B O 1
ATOM 2167 N N . TYR B 1 140 ? -12.484 7.785 17.141 1 98.94 140 TYR B N 1
ATOM 2168 C CA . TYR B 1 140 ? -12.664 7.707 18.578 1 98.94 140 TYR B CA 1
ATOM 2169 C C . TYR B 1 140 ? -12.133 6.391 19.125 1 98.94 140 TYR B C 1
ATOM 2171 O O . TYR B 1 140 ? -12.375 5.328 18.562 1 98.94 140 TYR B O 1
ATOM 2179 N N . VAL B 1 141 ? -11.367 6.504 20.156 1 98.81 141 VAL B N 1
ATOM 2180 C CA . VAL B 1 141 ? -10.867 5.312 20.828 1 98.81 141 VAL B CA 1
ATOM 2181 C C . VAL B 1 141 ? -11.57 5.148 22.172 1 98.81 141 VAL B C 1
ATOM 2183 O O . VAL B 1 141 ? -11.539 6.051 23.016 1 98.81 141 VAL B O 1
ATOM 2186 N N . LYS B 1 142 ? -12.242 3.918 22.344 1 98 142 LYS B N 1
ATOM 2187 C CA . LYS B 1 142 ? -13.039 3.66 23.547 1 98 142 LYS B CA 1
ATOM 2188 C C . LYS B 1 142 ? -12.844 2.23 24.047 1 98 142 LYS B C 1
ATOM 2190 O O . LYS B 1 142 ? -12.57 1.326 23.25 1 98 142 LYS B O 1
#

pLDDT: mean 92.17, std 15.3, range [41.97, 98.94]

Secondary structure (DSSP, 8-state):
-----------------------SSB--TT-EEEEEESPTT-EE-TTS-EEEEEEEESSEE--TT---TTEEEEEEEESSPPPPTTSPPP-BTTEEEETTT-SEEEE---SEEEEEEEEEE-TTS-B-BS--BPPPEEEEE-/-----------------------SSB--TT-EEEEEESPTT-EE-TTS-EEEEEEEESSEE--TT---TTEEEEEEEESSPPPPTTSPPP-BTTEEEETTT-SEEEE---SEEEEEEEEEE-TTS-B-BS--BPPPEEEEE-

Organism: Cupriavidus necator (strain ATCC 17699 / DSM 428 / KCTC 22496 / NCIMB 10442 / H16 / Stanier 337) (NCBI:txid381666)

Foldseek 3Di:
DPPPPPDPPPDPPPPPPPQQWAADAAADPPKAKAWPPDDFAAEDEAPFWDKIFIDIDPAEEDAALDDDHNYFAKKKAKQDDDDRRHDADDDDPRIPGDRHRDGMDIDHDHFDKMKIKMWTAHNRNHAHTVTHMYDIGIYGYD/DPPPDPPPPPDPPPPPPPQQWAADAAADPPKAKAWPPDDFAAEDEAPFWDKIFIDIDPAEEDAALDDDHNYFAKKKAKQDDDDRRHDADDDDPRIPGDRHRDGMDIDHDHFAKMKIKMWTAHNRNHAHTVTHMYDIGIYGYD

Nearest PDB structures (foldseek):
  8vse-assembly1_B  TM=5.617E-01  e=8.679E-02  Homo sapiens
  5fmv-assembly2_B  TM=6.093E-01  e=2.679E-01  Homo sapiens
  8v2c-assembly1_B  TM=5.068E-01  e=2.049E-01  Mus musculus
  8d6a-assembly1_A  TM=4.095E-01  e=2.407E-01  Homo sapiens
  5fn8-assembly1_B  TM=4.836E-01  e=9.716E-01  Rattus norvegicus

InterPro domains:
  IPR025512 Domain of unknown function DUF4399 [PF14347] (52-142)

Sequence (284 aa):
MSRLLAAAVFAASLLLSAVVQGGSTPAPPNAYLYIGWPNDGQTMPAGKPFKVWFGLRNMGVAPKDVKYPNTGHHHLLVDVDLPPMDKEIPNDRNHLHFGAGETETMIELPPGKHTLQLLMGDDKHIPTNPPVYSKRITIYVKMSRLLAAAVFAASLLLSAVVQGGSTPAPPNAYLYIGWPNDGQTMPAGKPFKVWFGLRNMGVAPKDVKYPNTGHHHLLVDVDLPPMDKEIPNDRNHLHFGAGETETMIELPPGKHTLQLLMGDDKHIPTNPPVYSKRITIYVK